Protein AF-A0A914MJU0-F1 (afdb_monomer_lite)

InterPro domains:
  IPR001900 Ribonuclease II/R [PF00773] (2-51)
  IPR012340 Nucleic acid-binding, OB-fold [G3DSA:2.40.50.140] (100-175)
  IPR012340 Nucleic acid-binding, OB-fold [SSF50249] (1-95)
  IPR022966 Ribonuclease II/R, conserved site [PS01175] (20-44)
  IPR041093 DIS3-like exonuclease 2-like, C-terminal [PF17877] (98-173)
  IPR050180 RNR Ribonuclease [PTHR23355] (1-194)

pLDDT: mean 70.64, std 21.25, range [26.61, 98.12]

Radius of gyration: 26.51 Å; chains: 1; bounding box: 65×36×76 Å

Sequence (278 aa):
MNFAQYFCTGAVDGPADFSHYGLGVDFYTHFTSPIRRYPDIIVHRLLAASLNYTADPGYSVKQLNGIAMRANSTKACAKMCSETSADIFFGSFIREYGGMEVVGVVMALFDECFDLLLIKYGIVKRIYLKKQKFLNRIYHGKLTKNGPVTLVLWFNEEAKNYFSGKDETMANNKIRREECLPNLDKKIDNLLREDDEEDQESDGNGVVVVEGIGESEEDEERGKNGGGGKRIKEDVYEEVPSWVKDLQPEERQTINCMCVVRVKLVNVKDTLRYEVCF

Structure (mmCIF, N/CA/C/O backbone):
data_AF-A0A914MJU0-F1
#
_entry.id   AF-A0A914MJU0-F1
#
loop_
_atom_site.group_PDB
_atom_site.id
_atom_site.type_symbol
_atom_site.label_atom_id
_atom_site.label_alt_id
_atom_site.label_comp_id
_atom_site.label_asym_id
_atom_site.label_entity_id
_atom_site.label_seq_id
_atom_site.pdbx_PDB_ins_code
_atom_site.Cartn_x
_atom_site.Cartn_y
_atom_site.Cartn_z
_atom_site.occupancy
_atom_site.B_iso_or_equiv
_atom_site.auth_seq_id
_atom_site.auth_comp_id
_atom_site.auth_asym_id
_atom_site.auth_atom_id
_atom_site.pdbx_PDB_model_num
ATOM 1 N N . MET A 1 1 ? 9.815 -5.674 5.489 1.00 73.50 1 MET A N 1
ATOM 2 C CA . MET A 1 1 ? 10.295 -5.755 4.087 1.00 73.50 1 MET A CA 1
ATOM 3 C C . MET A 1 1 ? 10.499 -4.351 3.542 1.00 73.50 1 MET A C 1
ATOM 5 O O . MET A 1 1 ? 9.629 -3.514 3.749 1.00 73.50 1 MET A O 1
ATOM 9 N N . ASN A 1 2 ? 11.605 -4.101 2.839 1.00 85.25 2 ASN A N 1
ATOM 10 C CA . ASN A 1 2 ? 11.842 -2.820 2.166 1.00 85.25 2 ASN A CA 1
ATOM 11 C C . ASN A 1 2 ? 11.052 -2.729 0.852 1.00 85.25 2 ASN A C 1
ATOM 13 O O . ASN A 1 2 ? 10.762 -3.744 0.215 1.00 85.25 2 ASN A O 1
ATOM 17 N N . PHE A 1 3 ? 10.701 -1.511 0.432 1.00 88.38 3 PHE A N 1
ATOM 18 C CA . PHE A 1 3 ? 10.035 -1.302 -0.853 1.00 88.38 3 PHE A CA 1
ATOM 19 C C . PHE A 1 3 ? 10.986 -1.581 -2.018 1.00 88.38 3 PHE A C 1
ATOM 21 O O . PHE A 1 3 ? 12.104 -1.081 -2.038 1.00 88.38 3 PHE A O 1
ATOM 28 N N . ALA A 1 4 ? 10.507 -2.302 -3.034 1.00 93.12 4 ALA A N 1
ATOM 29 C CA . ALA A 1 4 ? 11.242 -2.474 -4.284 1.00 93.12 4 ALA A CA 1
ATOM 30 C C . ALA A 1 4 ? 11.395 -1.133 -5.025 1.00 93.12 4 ALA A C 1
ATOM 32 O O . ALA A 1 4 ? 10.397 -0.431 -5.266 1.00 93.12 4 ALA A O 1
ATOM 33 N N . GLN A 1 5 ? 12.625 -0.820 -5.428 1.00 94.56 5 GLN A N 1
ATOM 34 C CA . GLN A 1 5 ? 13.016 0.440 -6.059 1.00 94.56 5 GLN A CA 1
ATOM 35 C C . GLN A 1 5 ? 13.557 0.208 -7.473 1.00 94.56 5 GLN A C 1
ATOM 37 O O . GLN A 1 5 ? 14.239 -0.774 -7.742 1.00 94.56 5 GLN A O 1
ATOM 42 N N . TYR A 1 6 ? 13.258 1.132 -8.382 1.00 96.50 6 TYR A N 1
ATOM 43 C CA . TYR A 1 6 ? 13.981 1.267 -9.641 1.00 96.50 6 TYR A CA 1
ATOM 44 C C . TYR A 1 6 ? 15.338 1.911 -9.379 1.00 96.50 6 TYR A C 1
ATOM 46 O O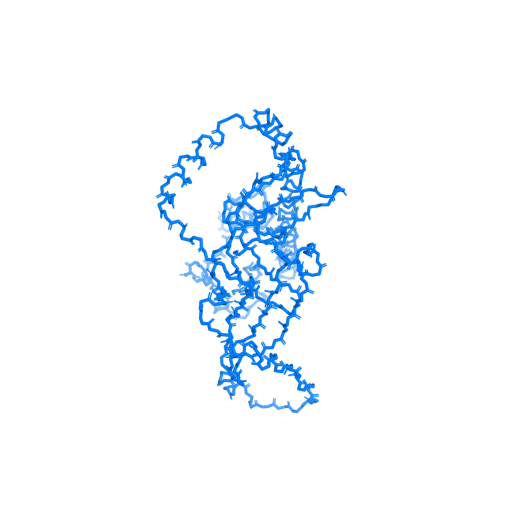 . TYR A 1 6 ? 15.425 2.868 -8.607 1.00 96.50 6 TYR A O 1
ATOM 54 N N . PHE A 1 7 ? 16.363 1.460 -10.084 1.00 95.50 7 PHE A N 1
ATOM 55 C CA . PHE A 1 7 ? 17.691 2.057 -10.054 1.00 95.50 7 PHE A CA 1
ATOM 56 C C . PHE A 1 7 ? 18.356 1.918 -11.427 1.00 95.50 7 PHE A C 1
ATOM 58 O O . PHE A 1 7 ? 17.912 1.144 -12.277 1.00 95.50 7 PHE A O 1
ATOM 65 N N . CYS A 1 8 ? 19.402 2.706 -11.665 1.00 94.88 8 CYS A N 1
ATOM 66 C CA . CYS A 1 8 ? 20.276 2.528 -12.820 1.00 94.88 8 CYS A CA 1
ATOM 67 C C . CYS A 1 8 ? 21.434 1.612 -12.416 1.00 94.88 8 CYS A C 1
ATOM 69 O O . CYS A 1 8 ? 22.062 1.854 -11.390 1.00 94.88 8 CYS A O 1
ATOM 71 N N . THR A 1 9 ? 21.748 0.599 -13.224 1.00 93.00 9 THR A N 1
ATOM 72 C CA . THR A 1 9 ? 22.826 -0.363 -12.932 1.00 93.00 9 THR A CA 1
ATOM 73 C C . THR A 1 9 ? 24.192 0.302 -12.765 1.00 93.00 9 THR A C 1
ATOM 75 O O . THR A 1 9 ? 24.983 -0.141 -11.948 1.00 93.00 9 THR A O 1
ATOM 78 N N . GLY A 1 10 ? 24.460 1.401 -13.480 1.00 90.88 10 GLY A N 1
ATOM 79 C CA . GLY A 1 10 ? 25.694 2.182 -13.331 1.00 90.88 10 GLY A CA 1
ATOM 80 C C . GLY A 1 10 ? 25.739 3.099 -12.102 1.00 90.88 10 GLY A C 1
ATOM 81 O O . GLY A 1 10 ? 26.711 3.830 -11.943 1.00 90.88 10 GLY A O 1
ATOM 82 N N . ALA A 1 11 ? 24.687 3.122 -11.279 1.00 89.44 11 ALA A N 1
ATOM 83 C CA . ALA A 1 11 ? 24.577 3.957 -10.079 1.00 89.44 11 ALA A CA 1
ATOM 84 C C . ALA A 1 11 ? 24.545 3.145 -8.768 1.00 89.44 11 ALA A C 1
ATOM 86 O O . ALA A 1 11 ? 24.350 3.739 -7.711 1.00 89.44 11 ALA A O 1
ATOM 87 N N . VAL A 1 12 ? 24.688 1.817 -8.839 1.00 89.12 12 VAL A N 1
ATOM 88 C CA . VAL A 1 12 ? 24.621 0.891 -7.698 1.00 89.12 12 VAL A CA 1
ATOM 89 C C . VAL A 1 12 ? 25.850 -0.020 -7.709 1.00 89.12 12 VAL A C 1
ATOM 91 O O . VAL A 1 12 ? 26.371 -0.347 -8.779 1.00 89.12 12 VAL A O 1
ATOM 94 N N . ASP A 1 13 ? 26.307 -0.418 -6.523 1.00 80.25 13 ASP A N 1
ATOM 95 C CA . ASP A 1 13 ? 27.566 -1.130 -6.308 1.00 80.25 13 ASP A CA 1
ATOM 96 C C . ASP A 1 13 ? 27.447 -2.632 -6.626 1.00 80.25 13 ASP A C 1
ATOM 98 O O . ASP A 1 13 ? 27.432 -3.512 -5.772 1.00 80.25 13 ASP A O 1
ATOM 102 N N . GLY A 1 14 ? 27.427 -2.936 -7.923 1.00 80.38 14 GLY A N 1
ATOM 103 C CA . GLY A 1 14 ? 27.625 -4.286 -8.446 1.00 80.38 14 GLY A CA 1
ATOM 104 C C . GLY A 1 14 ? 26.418 -5.236 -8.341 1.00 80.38 14 GLY A C 1
ATOM 105 O O . GLY A 1 14 ? 25.345 -4.867 -7.874 1.00 80.38 14 GLY A O 1
ATOM 106 N N . PRO A 1 15 ? 26.569 -6.488 -8.822 1.00 80.12 15 PRO A N 1
ATOM 107 C CA . PRO A 1 15 ? 25.440 -7.399 -9.045 1.00 80.12 15 PRO A CA 1
ATOM 108 C C . PRO A 1 15 ? 24.732 -7.898 -7.778 1.00 80.12 15 PRO A C 1
ATOM 110 O O . PRO A 1 15 ? 23.587 -8.331 -7.864 1.00 80.12 15 PRO A O 1
ATOM 113 N N . ALA A 1 16 ? 25.393 -7.853 -6.616 1.00 81.44 16 ALA A N 1
ATOM 114 C CA . ALA A 1 16 ? 24.815 -8.328 -5.355 1.00 81.44 16 ALA A CA 1
ATOM 115 C C . ALA A 1 16 ? 23.549 -7.540 -4.968 1.00 81.44 16 ALA A C 1
ATOM 117 O O . ALA A 1 16 ? 22.574 -8.117 -4.480 1.00 81.44 16 ALA A O 1
ATOM 118 N N . ASP A 1 17 ? 23.530 -6.246 -5.287 1.00 86.62 17 ASP A N 1
ATOM 119 C CA . ASP A 1 17 ? 22.429 -5.336 -4.974 1.00 86.62 17 ASP A CA 1
ATOM 120 C C . ASP A 1 17 ? 21.293 -5.376 -6.010 1.00 86.62 17 ASP A C 1
ATOM 122 O O . ASP A 1 17 ? 20.295 -4.668 -5.869 1.00 86.62 17 ASP A O 1
ATOM 126 N N . PHE A 1 18 ? 21.419 -6.178 -7.076 1.00 92.50 18 PHE A N 1
ATOM 127 C CA . PHE A 1 18 ? 20.413 -6.225 -8.148 1.00 92.50 18 PHE A CA 1
ATOM 128 C C . PHE A 1 18 ? 19.317 -7.260 -7.880 1.00 92.50 18 PHE A C 1
ATOM 130 O O . PHE A 1 18 ? 18.268 -7.240 -8.536 1.00 92.50 18 PHE A O 1
ATOM 137 N N . SER A 1 19 ? 19.546 -8.131 -6.896 1.00 91.75 19 SER A N 1
ATOM 138 C CA . SER A 1 19 ? 18.651 -9.227 -6.560 1.00 91.75 19 SER A CA 1
ATOM 139 C C . SER A 1 19 ? 17.281 -8.735 -6.080 1.00 91.75 19 SER A C 1
ATOM 141 O O . SER A 1 19 ? 17.138 -7.821 -5.264 1.00 91.75 19 SER A O 1
ATOM 143 N N . HIS A 1 20 ? 16.226 -9.373 -6.581 1.00 93.81 20 HIS A N 1
ATOM 144 C CA . HIS A 1 20 ? 14.856 -9.099 -6.174 1.00 93.81 20 HIS A CA 1
ATOM 145 C C . HIS A 1 20 ? 14.400 -10.138 -5.146 1.00 93.81 20 HIS A C 1
ATOM 147 O O . HIS A 1 20 ? 13.808 -11.160 -5.500 1.00 93.81 20 HIS A O 1
ATOM 153 N N . TYR A 1 21 ? 14.609 -9.840 -3.860 1.00 92.94 21 TYR A N 1
ATOM 154 C CA . TYR A 1 21 ? 14.297 -10.741 -2.738 1.00 92.94 21 TYR A CA 1
ATOM 155 C C . TYR A 1 21 ? 12.903 -11.385 -2.826 1.00 92.94 21 TYR A C 1
ATOM 157 O O . TYR A 1 21 ? 12.774 -12.601 -2.763 1.00 92.94 21 TYR A O 1
ATOM 165 N N . GLY A 1 22 ? 11.854 -10.590 -3.065 1.00 91.25 22 GLY A N 1
ATOM 166 C CA . GLY A 1 22 ? 10.476 -11.100 -3.117 1.00 91.25 22 GLY A CA 1
ATOM 167 C C . GLY A 1 22 ? 10.144 -11.984 -4.329 1.00 91.25 22 GLY A C 1
ATOM 168 O O . GLY A 1 22 ? 9.062 -12.555 -4.366 1.00 91.25 22 GLY A O 1
ATOM 169 N N . LEU A 1 23 ? 11.033 -12.067 -5.324 1.00 93.81 23 LEU A N 1
ATOM 170 C CA . LEU A 1 23 ? 10.866 -12.910 -6.517 1.00 93.81 23 LEU A CA 1
ATOM 171 C C . LEU A 1 23 ? 11.920 -14.023 -6.597 1.00 93.81 23 LEU A C 1
ATOM 173 O O . LEU A 1 23 ? 11.771 -14.917 -7.421 1.00 93.81 23 LEU A O 1
ATOM 177 N N . GLY A 1 24 ? 12.972 -13.975 -5.772 1.00 94.12 24 GLY A N 1
ATOM 178 C CA . GLY A 1 24 ? 14.057 -14.956 -5.800 1.00 94.12 24 GLY A CA 1
ATOM 179 C C . GLY A 1 24 ? 14.861 -14.955 -7.104 1.00 94.12 24 GLY A C 1
ATOM 180 O O . GLY A 1 24 ? 15.267 -16.018 -7.557 1.00 94.12 24 GLY A O 1
ATOM 181 N N . VAL A 1 25 ? 15.054 -13.788 -7.732 1.00 94.56 25 VAL A N 1
ATOM 182 C CA . VAL A 1 25 ? 15.798 -13.650 -9.000 1.00 94.56 25 VAL A CA 1
ATOM 183 C C . VAL A 1 25 ? 16.914 -12.617 -8.891 1.00 94.56 25 VAL A C 1
ATOM 185 O O . VAL A 1 25 ? 16.754 -11.608 -8.205 1.00 94.56 25 VAL A O 1
ATOM 188 N N . ASP A 1 26 ? 18.013 -12.836 -9.614 1.00 93.38 26 ASP A N 1
ATOM 189 C CA . ASP A 1 26 ? 19.199 -11.964 -9.579 1.00 93.38 26 ASP A CA 1
ATOM 190 C C . ASP A 1 26 ? 19.007 -10.644 -10.335 1.00 93.38 26 ASP A C 1
ATOM 192 O O . ASP A 1 26 ? 19.571 -9.621 -9.961 1.00 93.38 26 ASP A O 1
ATOM 196 N N . PHE A 1 27 ? 18.195 -10.652 -11.396 1.00 93.94 27 PHE A N 1
ATOM 197 C CA . PHE A 1 27 ? 17.916 -9.473 -12.211 1.00 93.94 27 PHE A CA 1
ATOM 198 C C . PHE A 1 27 ? 16.427 -9.371 -12.503 1.00 93.94 27 PHE A C 1
ATOM 200 O O . PHE A 1 27 ? 15.776 -10.349 -12.876 1.00 93.94 27 PHE A O 1
ATOM 207 N N . TYR A 1 28 ? 15.888 -8.161 -12.387 1.00 96.12 28 TYR A N 1
ATOM 208 C CA . TYR A 1 28 ? 14.490 -7.900 -12.689 1.00 96.12 28 TYR A CA 1
ATOM 209 C C . TYR A 1 28 ? 14.292 -6.490 -13.240 1.00 96.12 28 TYR A C 1
ATOM 211 O O . TYR A 1 28 ? 14.943 -5.535 -12.822 1.00 96.12 28 TYR A O 1
ATOM 219 N N . THR A 1 29 ? 13.352 -6.349 -14.172 1.00 96.94 29 THR A N 1
ATOM 220 C CA . THR A 1 29 ? 12.902 -5.045 -14.658 1.00 96.94 29 THR A CA 1
ATOM 221 C C . THR A 1 29 ? 11.436 -5.097 -15.071 1.00 96.94 29 THR A C 1
ATOM 223 O O . THR A 1 29 ? 10.888 -6.156 -15.376 1.00 96.94 29 THR A O 1
ATOM 226 N N . HIS A 1 30 ? 10.782 -3.939 -15.097 1.00 97.94 30 HIS A N 1
ATOM 227 C CA . HIS A 1 30 ? 9.423 -3.816 -15.608 1.00 97.94 30 HIS A CA 1
ATOM 228 C C . HIS A 1 30 ? 9.424 -3.487 -17.102 1.00 97.94 30 HIS A C 1
ATOM 230 O O . HIS A 1 30 ? 10.076 -2.545 -17.539 1.00 97.94 30 HIS A O 1
ATOM 236 N N . PHE A 1 31 ? 8.648 -4.250 -17.873 1.00 97.88 31 PHE A N 1
ATOM 237 C CA . PHE A 1 31 ? 8.556 -4.110 -19.331 1.00 97.88 31 PHE A CA 1
ATOM 238 C C . PHE A 1 31 ? 7.116 -4.169 -19.872 1.00 97.88 31 PHE A C 1
ATOM 240 O O . PHE A 1 31 ? 6.790 -3.566 -20.891 1.00 97.88 31 PHE A O 1
ATOM 247 N N . THR A 1 32 ? 6.227 -4.899 -19.204 1.00 97.94 32 THR A N 1
ATOM 248 C CA . THR A 1 32 ? 4.935 -5.339 -19.756 1.00 97.94 32 THR A CA 1
ATOM 249 C C . THR A 1 32 ? 3.831 -4.279 -19.772 1.00 97.94 32 THR A C 1
ATOM 251 O O . THR A 1 32 ? 2.703 -4.578 -20.156 1.00 97.94 32 THR A O 1
ATOM 254 N N . SER A 1 33 ? 4.068 -3.055 -19.300 1.00 97.75 33 SER A N 1
ATOM 255 C CA . SER A 1 33 ? 3.009 -2.049 -19.128 1.00 97.75 33 SER A CA 1
ATOM 256 C C . SER A 1 33 ? 3.453 -0.609 -19.452 1.00 97.75 33 SER A C 1
ATOM 258 O O . SER A 1 33 ? 3.228 0.287 -18.632 1.00 97.75 33 SER A O 1
ATOM 260 N N . PRO A 1 34 ? 4.009 -0.338 -20.653 1.00 97.50 34 PRO A N 1
ATOM 261 C CA . PRO A 1 34 ? 4.494 0.993 -21.044 1.00 97.50 34 PRO A CA 1
ATOM 262 C C . PRO A 1 34 ? 3.415 2.079 -21.048 1.00 97.50 34 PRO A C 1
ATOM 264 O O . PRO A 1 34 ? 3.722 3.240 -20.809 1.00 97.50 34 PRO A O 1
ATOM 267 N N . ILE A 1 35 ? 2.142 1.716 -21.235 1.00 98.12 35 ILE A N 1
ATOM 268 C CA . ILE A 1 35 ? 1.024 2.675 -21.219 1.00 98.12 35 ILE A CA 1
ATOM 269 C C . ILE A 1 35 ? 0.839 3.316 -19.832 1.00 98.12 35 ILE A C 1
ATOM 271 O O . ILE A 1 35 ? 0.459 4.477 -19.729 1.00 98.12 35 ILE A O 1
ATOM 275 N N . ARG A 1 36 ? 1.113 2.572 -18.752 1.00 96.94 36 ARG A N 1
ATOM 276 C CA . ARG A 1 36 ? 0.810 2.988 -17.367 1.00 96.94 36 ARG A CA 1
ATOM 277 C C . ARG A 1 36 ? 2.040 3.121 -16.467 1.00 96.94 36 ARG A C 1
ATOM 279 O O . ARG A 1 36 ? 1.902 3.463 -15.295 1.00 96.94 36 ARG A O 1
ATOM 286 N N . ARG A 1 37 ? 3.240 2.830 -16.976 1.00 96.94 37 ARG A N 1
ATOM 287 C CA . ARG A 1 37 ? 4.501 2.926 -16.230 1.00 96.94 37 ARG A CA 1
ATOM 288 C C . ARG A 1 37 ? 5.602 3.495 -17.119 1.00 96.94 37 ARG A C 1
ATOM 290 O O . ARG A 1 37 ? 6.009 2.884 -18.099 1.00 96.94 37 ARG A O 1
ATOM 297 N N . TYR A 1 38 ? 6.123 4.654 -16.729 1.00 97.50 38 TYR A N 1
ATOM 298 C CA . TYR A 1 38 ? 7.210 5.311 -17.455 1.00 97.50 38 TYR A CA 1
ATOM 299 C C . TYR A 1 38 ? 8.526 4.502 -17.491 1.00 97.50 38 TYR A C 1
ATOM 301 O O . TYR A 1 38 ? 9.173 4.509 -18.537 1.00 97.50 38 TYR A O 1
ATOM 309 N N . PRO A 1 39 ? 8.934 3.768 -16.430 1.00 97.50 39 PRO A N 1
ATOM 310 C CA . PRO A 1 39 ? 10.116 2.902 -16.495 1.00 97.50 39 PRO A CA 1
ATOM 311 C C . PRO A 1 39 ? 10.056 1.874 -17.626 1.00 97.50 39 PRO A C 1
ATOM 313 O O . PRO A 1 39 ? 11.047 1.699 -18.327 1.00 97.50 39 PRO A O 1
ATOM 316 N N . ASP A 1 40 ? 8.890 1.275 -17.872 1.00 98.12 40 ASP A N 1
ATOM 317 C CA . ASP A 1 40 ? 8.698 0.343 -18.981 1.00 98.12 40 ASP A CA 1
ATOM 318 C C . ASP A 1 40 ? 9.001 1.032 -20.326 1.00 98.12 40 ASP A C 1
ATOM 320 O O . ASP A 1 40 ? 9.694 0.452 -21.150 1.00 98.12 40 ASP A O 1
ATOM 324 N N . ILE A 1 41 ? 8.602 2.295 -20.541 1.00 97.56 41 ILE A N 1
ATOM 325 C CA . ILE A 1 41 ? 8.940 3.045 -21.771 1.00 97.56 41 ILE A CA 1
ATOM 326 C C . ILE A 1 41 ? 10.460 3.154 -21.962 1.00 97.56 41 ILE A C 1
ATOM 328 O O . ILE A 1 41 ? 10.955 3.006 -23.080 1.00 97.56 41 ILE A O 1
ATOM 332 N N . ILE A 1 42 ? 11.210 3.409 -20.886 1.00 97.19 42 ILE A N 1
ATOM 333 C CA . ILE A 1 42 ? 12.676 3.477 -20.947 1.00 97.19 42 ILE A CA 1
ATOM 334 C C . ILE A 1 42 ? 13.255 2.115 -21.323 1.00 97.19 42 ILE A C 1
ATOM 336 O O . ILE A 1 42 ? 14.084 2.041 -22.226 1.00 97.19 42 ILE A O 1
ATOM 340 N N . VAL A 1 43 ? 12.776 1.039 -20.698 1.00 97.38 43 VAL A N 1
ATOM 341 C CA . VAL A 1 43 ? 13.212 -0.328 -21.016 1.00 97.38 43 VAL A CA 1
ATOM 342 C C . VAL A 1 43 ? 12.874 -0.695 -22.462 1.00 97.38 43 VAL A C 1
ATOM 344 O O . VAL A 1 43 ? 13.722 -1.253 -23.148 1.00 97.38 43 VAL A O 1
ATOM 347 N N . HIS A 1 44 ? 11.692 -0.326 -22.966 1.00 98.00 44 HIS A N 1
ATOM 348 C CA . HIS A 1 44 ? 11.306 -0.519 -24.371 1.00 98.00 44 HIS A CA 1
ATOM 349 C C . HIS A 1 44 ? 12.277 0.180 -25.332 1.00 98.00 44 HIS A C 1
ATOM 351 O O . HIS A 1 44 ? 12.700 -0.428 -26.313 1.00 98.00 44 HIS A O 1
ATOM 357 N N . ARG A 1 45 ? 12.685 1.424 -25.040 1.00 97.12 45 ARG A N 1
ATOM 358 C CA . ARG A 1 45 ? 13.677 2.161 -25.852 1.00 97.12 45 ARG A CA 1
ATOM 359 C C . ARG A 1 45 ? 15.058 1.509 -25.810 1.00 97.12 45 ARG A C 1
ATOM 361 O O . ARG A 1 45 ? 15.700 1.386 -26.847 1.00 97.12 45 ARG A O 1
ATOM 368 N N . LEU A 1 46 ? 15.501 1.083 -24.627 1.00 96.38 46 LEU A N 1
ATOM 369 C CA . LEU A 1 46 ? 16.791 0.410 -24.451 1.00 96.38 46 LEU A CA 1
ATOM 370 C C . LEU A 1 46 ? 16.817 -0.955 -25.151 1.00 96.38 46 LEU A C 1
ATOM 372 O O . LEU A 1 46 ? 17.808 -1.282 -25.795 1.00 96.38 46 LEU A O 1
ATOM 376 N N . LEU A 1 47 ? 15.723 -1.718 -25.084 1.00 97.25 47 LEU A N 1
ATOM 377 C CA . LEU A 1 47 ? 15.587 -3.000 -25.775 1.00 97.25 47 LEU A CA 1
ATOM 378 C C . LEU A 1 47 ? 15.537 -2.825 -27.300 1.00 97.25 47 LEU A C 1
ATOM 380 O O . LEU A 1 47 ? 16.156 -3.588 -28.032 1.00 97.25 47 LEU A O 1
ATOM 384 N N . ALA A 1 48 ? 14.828 -1.808 -27.798 1.00 97.88 48 ALA A N 1
ATOM 385 C CA . ALA A 1 48 ? 14.812 -1.506 -29.228 1.00 97.88 48 ALA A CA 1
ATOM 386 C C . ALA A 1 48 ? 16.216 -1.153 -29.750 1.00 97.88 48 ALA A C 1
ATOM 388 O O . ALA A 1 48 ? 16.602 -1.616 -30.823 1.00 97.88 48 ALA A O 1
ATOM 389 N N . ALA A 1 49 ? 16.995 -0.393 -28.974 1.00 97.06 49 ALA A N 1
ATOM 390 C CA . ALA A 1 49 ? 18.385 -0.095 -29.299 1.00 97.06 49 ALA A CA 1
ATOM 391 C C . ALA A 1 49 ? 19.289 -1.337 -29.220 1.00 97.06 49 ALA A C 1
ATOM 393 O O . ALA A 1 49 ? 20.098 -1.548 -30.118 1.00 97.06 49 ALA A O 1
ATOM 394 N N . SER A 1 50 ? 19.127 -2.200 -28.208 1.00 96.62 50 SER A N 1
ATOM 395 C CA . SER A 1 50 ? 19.941 -3.421 -28.075 1.00 96.62 50 SER A CA 1
ATOM 396 C C . SER A 1 50 ? 19.668 -4.458 -29.168 1.00 96.62 50 SER A C 1
ATOM 398 O O . SER A 1 50 ? 20.541 -5.263 -29.484 1.00 96.62 50 SER A O 1
ATOM 400 N N . LEU A 1 51 ? 18.472 -4.428 -29.759 1.00 97.62 51 LEU A N 1
ATOM 401 C CA . LEU A 1 51 ? 18.087 -5.235 -30.919 1.00 97.62 51 LEU A CA 1
ATOM 402 C C . LEU A 1 51 ? 18.370 -4.540 -32.263 1.00 97.62 51 LEU A C 1
ATOM 404 O O . LEU A 1 51 ? 18.004 -5.072 -33.309 1.00 97.62 51 LEU A O 1
ATOM 408 N N . ASN A 1 52 ? 19.020 -3.370 -32.257 1.00 96.31 52 ASN A N 1
ATOM 409 C CA . ASN A 1 52 ? 19.340 -2.560 -33.439 1.00 96.31 52 ASN A CA 1
ATOM 410 C C . ASN A 1 52 ? 18.117 -2.101 -34.261 1.00 96.31 52 ASN A C 1
ATOM 412 O O . ASN A 1 52 ? 18.244 -1.804 -35.449 1.00 96.31 52 ASN A O 1
ATOM 416 N N . TYR A 1 53 ? 16.930 -2.011 -33.653 1.00 97.19 53 TYR A N 1
ATOM 417 C CA . TYR A 1 53 ? 15.751 -1.419 -34.300 1.00 97.19 53 TYR A CA 1
ATOM 418 C C . TYR A 1 53 ? 15.793 0.111 -34.310 1.00 97.19 53 TYR A C 1
ATOM 420 O O . TYR A 1 53 ? 15.210 0.744 -35.189 1.00 97.19 53 TYR A O 1
ATOM 428 N N . THR A 1 54 ? 16.484 0.712 -33.343 1.00 95.81 54 THR A N 1
ATOM 429 C CA . THR A 1 54 ? 16.698 2.160 -33.245 1.00 95.81 54 THR A CA 1
ATOM 430 C C . THR A 1 54 ? 18.137 2.455 -32.835 1.00 95.81 54 THR A C 1
ATOM 432 O O . THR A 1 54 ? 18.816 1.591 -32.290 1.00 95.81 54 THR A O 1
ATOM 435 N N . ALA A 1 55 ? 18.604 3.687 -33.053 1.00 95.25 55 ALA A N 1
ATOM 436 C CA . ALA A 1 55 ? 19.877 4.136 -32.492 1.00 95.25 55 ALA A CA 1
ATOM 437 C C . ALA A 1 55 ? 19.838 4.154 -30.951 1.00 95.25 55 ALA A C 1
ATOM 439 O O . ALA A 1 55 ? 18.759 4.242 -30.354 1.00 95.25 55 ALA A O 1
ATOM 440 N N . ASP A 1 56 ? 21.016 4.102 -30.321 1.00 93.50 56 ASP A N 1
ATOM 441 C CA . ASP A 1 56 ? 21.152 4.276 -28.874 1.00 93.50 56 ASP A CA 1
ATOM 442 C C . ASP A 1 56 ? 20.556 5.635 -28.455 1.00 93.50 56 ASP A C 1
ATOM 444 O O . ASP A 1 56 ? 20.964 6.671 -28.992 1.00 93.50 56 ASP A O 1
ATOM 448 N N . PRO A 1 57 ? 19.592 5.667 -27.513 1.00 91.50 57 PRO A N 1
ATOM 449 C CA . PRO A 1 57 ? 19.023 6.916 -27.018 1.00 91.50 57 PRO A CA 1
ATOM 450 C C . PRO A 1 57 ? 20.034 7.830 -26.301 1.00 91.50 57 PRO A C 1
ATOM 452 O O . PRO A 1 57 ? 19.695 8.984 -26.032 1.00 91.50 57 PRO A O 1
ATOM 455 N N . GLY A 1 58 ? 21.242 7.353 -25.972 1.00 92.31 58 GLY A N 1
ATOM 456 C CA . GLY A 1 58 ? 22.333 8.193 -25.466 1.00 92.31 58 GLY A CA 1
ATOM 457 C C . GLY A 1 58 ? 22.103 8.715 -24.045 1.00 92.31 58 GLY A C 1
ATOM 458 O O . GLY A 1 58 ? 22.520 9.824 -23.703 1.00 92.31 58 GLY A O 1
ATOM 459 N N . TYR A 1 59 ? 21.403 7.946 -23.207 1.00 94.12 59 TYR A N 1
ATOM 460 C CA . TYR A 1 59 ? 21.153 8.337 -21.823 1.00 94.12 59 TYR A CA 1
ATOM 461 C C . TYR A 1 59 ? 22.418 8.226 -20.966 1.00 94.12 59 TYR A C 1
ATOM 463 O O . TYR A 1 59 ? 23.024 7.164 -20.855 1.00 94.12 59 TYR A O 1
ATOM 471 N N . SER A 1 60 ? 22.768 9.302 -20.262 1.00 95.44 60 SER A N 1
ATOM 472 C CA . SER A 1 60 ? 23.798 9.247 -19.219 1.00 95.44 60 SER A CA 1
ATOM 473 C C . SER A 1 60 ? 23.295 8.537 -17.955 1.00 95.44 60 SER A C 1
ATOM 475 O O . SER A 1 60 ? 22.104 8.581 -17.627 1.00 95.44 60 SER A O 1
ATOM 477 N N . VAL A 1 61 ? 24.220 7.970 -17.171 1.00 94.75 61 VAL A N 1
ATOM 478 C CA . VAL A 1 61 ? 23.922 7.344 -15.864 1.00 94.75 61 VAL A CA 1
ATOM 479 C C . VAL A 1 61 ? 23.162 8.308 -14.947 1.00 94.75 61 VAL A C 1
ATOM 481 O O . VAL A 1 61 ? 22.164 7.938 -14.331 1.00 94.75 61 VAL A O 1
ATOM 484 N N . LYS A 1 62 ? 23.569 9.584 -14.919 1.00 95.44 62 LYS A N 1
ATOM 485 C CA . LYS A 1 62 ? 22.907 10.627 -14.123 1.00 95.44 62 LYS A CA 1
ATOM 486 C C . LYS A 1 62 ? 21.450 10.846 -14.548 1.00 95.44 62 LYS A C 1
ATOM 488 O O . LYS A 1 62 ? 20.586 11.016 -13.689 1.00 95.44 62 LYS A O 1
ATOM 493 N N . GLN A 1 63 ? 21.165 10.831 -15.852 1.00 95.56 63 GLN A N 1
ATOM 494 C CA . GLN A 1 63 ? 19.799 10.973 -16.366 1.00 95.56 63 GLN A CA 1
ATOM 495 C C . GLN A 1 63 ? 18.935 9.759 -16.014 1.00 95.56 63 GLN A C 1
ATOM 497 O O . GLN A 1 63 ? 17.827 9.942 -15.511 1.00 95.56 63 GLN A O 1
ATOM 502 N N . LEU A 1 64 ? 19.438 8.538 -16.225 1.00 95.88 64 LEU A N 1
ATOM 503 C CA . LEU A 1 64 ? 18.704 7.312 -15.888 1.00 95.88 64 LEU A CA 1
ATOM 504 C C . LEU A 1 64 ? 18.428 7.212 -14.390 1.00 95.88 64 LEU A C 1
ATOM 506 O O . LEU A 1 64 ? 17.307 6.890 -14.001 1.00 95.88 64 LEU A O 1
ATOM 510 N N . ASN A 1 65 ? 19.406 7.560 -13.551 1.00 95.62 65 ASN A N 1
ATOM 511 C CA . ASN A 1 65 ? 19.212 7.584 -12.107 1.00 95.62 65 ASN A CA 1
ATOM 512 C C . ASN A 1 65 ? 18.150 8.619 -11.696 1.00 95.62 65 ASN A C 1
ATOM 514 O O . ASN A 1 65 ? 17.244 8.311 -10.926 1.00 95.62 65 ASN A O 1
ATOM 518 N N . GLY A 1 66 ? 18.178 9.821 -12.283 1.00 96.88 66 GLY A N 1
ATOM 519 C CA . GLY A 1 66 ? 17.147 10.836 -12.044 1.00 96.88 66 GLY A CA 1
ATOM 520 C C . GLY A 1 66 ? 15.738 10.383 -12.456 1.00 96.88 66 GLY A C 1
ATOM 521 O O . GLY A 1 66 ? 14.764 10.665 -11.753 1.00 96.88 66 GLY A O 1
ATOM 522 N N . ILE A 1 67 ? 15.618 9.642 -13.563 1.00 96.50 67 ILE A N 1
ATOM 523 C CA . ILE A 1 67 ? 14.347 9.041 -13.996 1.00 96.50 67 ILE A CA 1
ATOM 524 C C . ILE A 1 67 ? 13.896 7.959 -13.009 1.00 96.50 67 ILE A C 1
ATOM 526 O O . ILE A 1 67 ? 12.729 7.955 -12.616 1.00 96.50 67 ILE A O 1
ATOM 530 N N . ALA A 1 68 ? 14.803 7.077 -12.584 1.00 96.75 68 ALA A N 1
ATOM 531 C CA . ALA A 1 68 ? 14.512 6.010 -11.630 1.00 96.75 68 ALA A CA 1
ATOM 532 C C . ALA A 1 68 ? 14.028 6.570 -10.282 1.00 96.75 68 ALA A C 1
ATOM 534 O O . ALA A 1 68 ? 12.977 6.157 -9.787 1.00 96.75 68 ALA A O 1
ATOM 535 N N . MET A 1 69 ? 14.713 7.585 -9.745 1.00 96.62 69 MET A N 1
ATOM 536 C CA . MET A 1 69 ? 14.303 8.283 -8.522 1.00 96.62 69 MET A CA 1
ATOM 537 C C . MET A 1 69 ? 12.902 8.886 -8.654 1.00 96.62 69 MET A C 1
ATOM 539 O O . MET A 1 69 ? 12.050 8.659 -7.796 1.00 96.62 69 MET A O 1
ATOM 543 N N . ARG A 1 70 ? 12.622 9.599 -9.755 1.00 97.69 70 ARG A N 1
ATOM 544 C CA . ARG A 1 70 ? 11.286 10.163 -9.996 1.00 97.69 70 ARG A CA 1
ATOM 545 C C . ARG A 1 70 ? 10.225 9.069 -10.088 1.00 97.69 70 ARG A C 1
ATOM 547 O O . ARG A 1 70 ? 9.161 9.210 -9.495 1.00 97.69 70 ARG A O 1
ATOM 554 N N . ALA A 1 71 ? 10.515 7.978 -10.794 1.00 97.19 71 ALA A N 1
ATOM 555 C CA . ALA A 1 71 ? 9.598 6.853 -10.916 1.00 97.19 71 ALA A CA 1
ATOM 556 C C . ALA A 1 71 ? 9.303 6.196 -9.560 1.00 97.19 71 ALA A C 1
ATOM 558 O O . ALA A 1 71 ? 8.154 5.832 -9.312 1.00 97.19 71 ALA A O 1
ATOM 559 N N . ASN A 1 72 ? 10.296 6.088 -8.673 1.00 97.19 72 ASN A N 1
ATOM 560 C CA . ASN A 1 72 ? 10.101 5.604 -7.305 1.00 97.19 72 ASN A CA 1
ATOM 561 C C . ASN A 1 72 ? 9.187 6.530 -6.501 1.00 97.19 72 ASN A C 1
ATOM 563 O O . ASN A 1 72 ? 8.215 6.054 -5.914 1.00 97.19 72 ASN A O 1
ATOM 567 N N . SER A 1 73 ? 9.439 7.842 -6.525 1.00 97.06 73 SER A N 1
ATOM 568 C CA . SER A 1 73 ? 8.594 8.818 -5.828 1.00 97.06 73 SER A CA 1
ATOM 569 C C . SER A 1 73 ? 7.159 8.801 -6.355 1.00 97.06 73 SER A C 1
ATOM 571 O O . SER A 1 73 ? 6.215 8.708 -5.575 1.00 97.06 73 SER A O 1
ATOM 573 N N . THR A 1 74 ? 6.967 8.815 -7.678 1.00 96.06 74 THR A N 1
ATOM 574 C CA . THR A 1 74 ? 5.627 8.762 -8.281 1.00 96.06 74 THR A CA 1
ATOM 575 C C . THR A 1 74 ? 4.924 7.435 -7.994 1.00 96.06 74 THR A C 1
ATOM 577 O O . THR A 1 74 ? 3.728 7.445 -7.722 1.00 96.06 74 THR A O 1
ATOM 580 N N . LYS A 1 75 ? 5.642 6.302 -7.989 1.00 96.25 75 LYS A N 1
ATOM 581 C CA . LYS A 1 75 ? 5.101 4.991 -7.586 1.00 96.25 75 LYS A CA 1
ATOM 582 C C . LYS A 1 75 ? 4.609 5.016 -6.138 1.00 96.25 75 LYS A C 1
ATOM 584 O O . LYS A 1 75 ? 3.510 4.534 -5.873 1.00 96.25 75 LYS A O 1
ATOM 589 N N . ALA A 1 76 ? 5.398 5.575 -5.220 1.00 94.75 76 ALA A N 1
ATOM 590 C CA . ALA A 1 76 ? 5.019 5.697 -3.815 1.00 94.75 76 ALA A CA 1
ATOM 591 C C . ALA A 1 76 ? 3.780 6.590 -3.646 1.00 94.75 76 ALA A C 1
ATOM 593 O O . ALA A 1 76 ? 2.809 6.171 -3.019 1.00 94.75 76 ALA A O 1
ATOM 594 N N . CYS A 1 77 ? 3.762 7.766 -4.284 1.00 96.38 77 CYS A N 1
ATOM 595 C CA . CYS A 1 77 ? 2.599 8.655 -4.268 1.00 96.38 77 CYS A CA 1
ATOM 596 C C . CYS A 1 77 ? 1.353 7.993 -4.869 1.00 96.38 77 CYS A C 1
ATOM 598 O O . CYS A 1 77 ? 0.283 8.076 -4.281 1.00 96.38 77 CYS A O 1
ATOM 600 N N . ALA A 1 78 ? 1.479 7.296 -6.002 1.00 96.44 78 ALA A N 1
ATOM 601 C CA . ALA A 1 78 ? 0.357 6.603 -6.633 1.00 96.44 78 ALA A CA 1
ATOM 602 C C . ALA A 1 78 ? -0.233 5.516 -5.722 1.00 96.44 78 ALA A C 1
ATOM 604 O O . ALA A 1 78 ? -1.454 5.400 -5.626 1.00 96.44 78 ALA A O 1
ATOM 605 N N . LYS A 1 79 ? 0.622 4.762 -5.016 1.00 93.69 79 LYS A N 1
ATOM 606 C CA . LYS A 1 79 ? 0.182 3.776 -4.022 1.00 93.69 79 LYS A CA 1
ATOM 607 C C . LYS A 1 79 ? -0.593 4.448 -2.881 1.00 93.69 79 LYS A C 1
ATOM 609 O O . LYS A 1 79 ? -1.725 4.056 -2.622 1.00 93.69 79 LYS A O 1
ATOM 614 N N . MET A 1 80 ? -0.034 5.502 -2.280 1.00 93.00 80 MET A N 1
ATOM 615 C CA . MET A 1 80 ? -0.692 6.248 -1.196 1.00 93.00 80 MET A CA 1
ATOM 616 C C . MET A 1 80 ? -2.026 6.871 -1.629 1.00 93.00 80 MET A C 1
ATOM 618 O O . MET A 1 80 ? -3.000 6.827 -0.879 1.00 93.00 80 MET A O 1
ATOM 622 N N . CYS A 1 81 ? -2.103 7.419 -2.846 1.00 95.62 81 CYS A N 1
ATOM 623 C CA . CYS A 1 81 ? -3.350 7.950 -3.395 1.00 95.62 81 CYS A CA 1
ATOM 624 C C . CYS A 1 81 ? -4.398 6.848 -3.587 1.00 95.62 81 CYS A C 1
ATOM 626 O O . CYS A 1 81 ? -5.568 7.069 -3.290 1.00 95.62 81 CYS A O 1
ATOM 628 N N . SER A 1 82 ? -3.991 5.666 -4.061 1.00 91.50 82 SER A N 1
ATOM 629 C CA . SER A 1 82 ? -4.896 4.525 -4.233 1.00 91.50 82 SER A CA 1
ATOM 630 C C . SER A 1 82 ? -5.460 4.043 -2.895 1.00 91.50 82 SER A C 1
ATOM 632 O O . SER A 1 82 ? -6.660 3.802 -2.796 1.00 91.50 82 SER A O 1
ATOM 634 N N . GLU A 1 83 ? -4.614 3.930 -1.869 1.00 87.94 83 GLU A N 1
ATOM 635 C CA . GLU A 1 83 ? -5.022 3.524 -0.516 1.00 87.94 83 GLU A CA 1
ATOM 636 C C . GLU A 1 83 ? -5.960 4.567 0.112 1.00 87.94 83 GLU A C 1
ATOM 638 O O . GLU A 1 83 ? -7.057 4.234 0.557 1.00 87.94 83 GLU A O 1
ATOM 643 N N . THR A 1 84 ? -5.597 5.851 0.033 1.00 90.81 84 THR A N 1
ATOM 644 C CA . THR A 1 84 ? -6.448 6.957 0.508 1.00 90.81 84 THR A CA 1
ATOM 645 C C . THR A 1 84 ? -7.786 7.014 -0.234 1.00 90.81 84 THR A C 1
ATOM 647 O O . THR A 1 84 ? -8.823 7.301 0.361 1.00 90.81 84 THR A O 1
ATOM 650 N N . SER A 1 85 ? -7.798 6.741 -1.540 1.00 93.25 85 SER A N 1
ATOM 651 C CA . SER A 1 85 ? -9.036 6.721 -2.319 1.00 93.25 85 SER A CA 1
ATOM 652 C C . SER A 1 85 ? -9.971 5.609 -1.845 1.00 93.25 85 SER A C 1
ATOM 654 O O . SER A 1 85 ? -11.152 5.883 -1.629 1.00 93.25 85 SER A O 1
ATOM 656 N N . ALA A 1 86 ? -9.451 4.397 -1.622 1.00 87.81 86 ALA A N 1
ATOM 657 C CA . ALA A 1 86 ? -10.234 3.294 -1.068 1.00 87.81 86 ALA A CA 1
ATOM 658 C C . ALA A 1 86 ? -10.839 3.662 0.297 1.00 87.81 86 ALA A C 1
ATOM 660 O O . ALA A 1 86 ? -12.023 3.423 0.528 1.00 87.81 86 ALA A O 1
ATOM 661 N N . ASP A 1 87 ? -10.066 4.334 1.153 1.00 86.00 87 ASP A N 1
ATOM 662 C CA . ASP A 1 87 ? -10.528 4.816 2.456 1.00 86.00 87 ASP A CA 1
ATOM 663 C C . ASP A 1 87 ? -11.678 5.827 2.363 1.00 86.00 87 ASP A C 1
ATOM 665 O O . ASP A 1 87 ? -12.649 5.738 3.120 1.00 86.00 87 ASP A O 1
ATOM 669 N N . ILE A 1 88 ? -11.597 6.778 1.429 1.00 88.75 88 ILE A N 1
ATOM 670 C CA . ILE A 1 88 ? -12.650 7.780 1.208 1.00 88.75 88 ILE A CA 1
ATOM 671 C C . ILE A 1 88 ? -13.941 7.104 0.737 1.00 88.75 88 ILE A C 1
ATOM 673 O O . ILE A 1 88 ? -15.016 7.380 1.277 1.00 88.75 88 ILE A O 1
ATOM 677 N N . PHE A 1 89 ? -13.846 6.205 -0.246 1.00 88.81 89 PHE A N 1
ATOM 678 C CA . PHE A 1 89 ? -15.016 5.493 -0.760 1.00 88.81 89 PHE A CA 1
ATOM 679 C C . PHE A 1 89 ? -15.620 4.557 0.285 1.00 88.81 89 PHE A C 1
ATOM 681 O O . PHE A 1 89 ? -16.842 4.483 0.384 1.00 88.81 89 PHE A O 1
ATOM 688 N N . PHE A 1 90 ? -14.799 3.920 1.121 1.00 87.00 90 PHE A N 1
ATOM 689 C CA . PHE A 1 90 ? -15.281 3.130 2.251 1.00 87.00 90 PHE A CA 1
ATOM 690 C C . PHE A 1 90 ? -16.037 3.987 3.277 1.00 87.00 90 PHE A C 1
ATOM 692 O O . PHE A 1 90 ? -17.104 3.599 3.751 1.00 87.00 90 PHE A O 1
ATOM 699 N N . GLY A 1 91 ? -15.541 5.193 3.567 1.00 84.06 91 GLY A N 1
ATOM 700 C CA . GLY A 1 91 ? -16.255 6.162 4.400 1.00 84.06 91 GLY A CA 1
ATOM 701 C C . GLY A 1 91 ? -17.607 6.577 3.807 1.00 84.06 91 GLY A C 1
ATOM 702 O O . GLY A 1 91 ? -18.605 6.603 4.529 1.00 84.06 91 GLY A O 1
ATOM 703 N N . SER A 1 92 ? -17.667 6.851 2.496 1.00 85.38 92 SER A N 1
ATOM 704 C CA . SER A 1 92 ? -18.938 7.166 1.818 1.00 85.38 92 SER A CA 1
ATOM 705 C C . SER A 1 92 ? -19.898 5.979 1.825 1.00 85.38 92 SER A C 1
ATOM 707 O O . SER A 1 92 ? -21.085 6.162 2.080 1.00 85.38 92 SER A O 1
ATOM 709 N N . PHE A 1 93 ? -19.376 4.768 1.620 1.00 84.62 93 PHE A N 1
ATOM 710 C CA . PHE A 1 93 ? -20.149 3.533 1.659 1.00 84.62 93 PHE A CA 1
ATOM 711 C C . PHE A 1 93 ? -20.835 3.343 3.015 1.00 84.62 93 PHE A C 1
ATOM 713 O O . PHE A 1 93 ? -22.045 3.155 3.063 1.00 84.62 93 PHE A O 1
ATOM 720 N N . ILE A 1 94 ? -20.102 3.476 4.125 1.00 83.19 94 ILE A N 1
ATOM 721 C CA . ILE A 1 94 ? -20.701 3.335 5.464 1.00 83.19 94 ILE A CA 1
ATOM 722 C C . ILE A 1 94 ? -21.676 4.478 5.762 1.00 83.19 94 ILE A C 1
ATOM 724 O O . ILE A 1 94 ? -22.691 4.280 6.429 1.00 83.19 94 ILE A O 1
ATOM 728 N N . ARG A 1 95 ? -21.399 5.686 5.259 1.00 80.31 95 ARG A N 1
ATOM 729 C CA . ARG A 1 95 ? -22.317 6.818 5.416 1.00 80.31 95 ARG A CA 1
ATOM 730 C C . ARG A 1 95 ? -23.679 6.542 4.778 1.00 80.31 95 ARG A C 1
ATOM 732 O O . ARG A 1 95 ? -24.687 6.900 5.383 1.00 80.31 95 ARG A O 1
ATOM 739 N N . GLU A 1 96 ? -23.699 5.938 3.594 1.00 79.75 96 GLU A N 1
ATOM 740 C CA . GLU A 1 96 ? -24.925 5.611 2.856 1.00 79.75 96 GLU A CA 1
ATOM 741 C C . GLU A 1 96 ? -25.614 4.354 3.399 1.00 79.75 96 GLU A C 1
ATOM 743 O O . GLU A 1 96 ? -26.818 4.378 3.649 1.00 79.75 96 GLU A O 1
ATOM 748 N N . TYR A 1 97 ? -24.844 3.293 3.659 1.00 76.25 97 TYR A N 1
ATOM 749 C CA . TYR A 1 97 ? -25.347 2.017 4.177 1.00 76.25 97 TYR A CA 1
ATOM 750 C C . TYR A 1 97 ? -25.895 2.120 5.611 1.00 76.25 97 TYR A C 1
ATOM 752 O O . TYR A 1 97 ? -26.730 1.321 6.038 1.00 76.25 97 TYR A O 1
ATOM 760 N N . GLY A 1 98 ? -25.428 3.113 6.369 1.00 74.44 98 GLY A N 1
ATOM 761 C CA . GLY A 1 98 ? -25.672 3.207 7.799 1.00 74.44 98 GLY A CA 1
ATOM 762 C C . GLY A 1 98 ? -24.718 2.317 8.593 1.00 74.44 98 GLY A C 1
ATOM 763 O O . GLY A 1 98 ? -23.783 1.714 8.062 1.00 74.44 98 GLY A O 1
ATOM 764 N N . GLY A 1 99 ? -24.926 2.271 9.909 1.00 76.31 99 GLY A N 1
ATOM 765 C CA . GLY A 1 99 ? -24.056 1.488 10.777 1.00 76.31 99 GLY A CA 1
ATOM 766 C C . GLY A 1 99 ? -24.113 -0.005 10.449 1.00 76.31 99 GLY A C 1
ATOM 767 O O . GLY A 1 99 ? -25.171 -0.518 10.076 1.00 76.31 99 GLY A O 1
ATOM 768 N N . MET A 1 100 ? -22.994 -0.707 10.592 1.00 76.06 100 MET A N 1
ATOM 769 C CA . MET A 1 100 ? -22.885 -2.131 10.275 1.00 76.06 100 MET A CA 1
ATOM 770 C C . MET A 1 100 ? -21.939 -2.852 11.232 1.00 76.06 100 MET A C 1
ATOM 772 O O . MET A 1 100 ? -21.022 -2.242 11.770 1.00 76.06 100 MET A O 1
ATOM 776 N N . GLU A 1 101 ? -22.139 -4.151 11.413 1.00 77.75 101 GLU A N 1
ATOM 777 C CA . GLU A 1 101 ? -21.275 -4.984 12.247 1.00 77.75 101 GLU A CA 1
ATOM 778 C C . GLU A 1 101 ? -20.346 -5.818 11.368 1.00 77.75 101 GLU A C 1
ATOM 780 O O . GLU A 1 101 ? -20.737 -6.344 10.322 1.00 77.75 101 GLU A O 1
ATOM 785 N N . VAL A 1 102 ? -19.080 -5.875 11.763 1.00 79.75 102 VAL A N 1
ATOM 786 C CA . VAL A 1 102 ? -18.023 -6.591 11.056 1.00 79.75 102 VAL A CA 1
ATOM 787 C C . VAL A 1 102 ? -17.073 -7.235 12.032 1.00 79.75 102 VAL A C 1
ATOM 789 O O . VAL A 1 102 ? -16.783 -6.708 13.098 1.00 79.75 102 VAL A O 1
ATOM 792 N N . VAL A 1 103 ? -16.519 -8.351 11.594 1.00 78.25 103 VAL A N 1
ATOM 793 C CA . VAL A 1 103 ? -15.439 -9.026 12.289 1.00 78.25 103 VAL A CA 1
ATOM 794 C C . VAL A 1 103 ? -14.103 -8.403 11.879 1.00 78.25 103 VAL A C 1
ATOM 796 O O . VAL A 1 103 ? -13.837 -8.197 10.687 1.00 78.25 103 VAL A O 1
ATOM 799 N N . GLY A 1 104 ? -13.268 -8.100 12.868 1.00 81.38 104 GLY A N 1
ATOM 800 C CA . GLY A 1 104 ? -11.912 -7.610 12.667 1.00 81.38 104 GLY A CA 1
ATOM 801 C C . GLY A 1 104 ? -10.890 -8.365 13.505 1.00 81.38 104 GLY A C 1
ATOM 802 O O . GLY A 1 104 ? -11.241 -9.043 14.463 1.00 81.38 104 GLY A O 1
ATOM 803 N N . VAL A 1 105 ? -9.620 -8.239 13.134 1.00 83.12 105 VAL A N 1
ATOM 804 C CA . VAL A 1 105 ? -8.488 -8.826 13.860 1.00 83.12 105 VAL A CA 1
ATOM 805 C C . VAL A 1 105 ? -7.633 -7.711 14.428 1.00 83.12 105 VAL A C 1
ATOM 807 O O . VAL A 1 105 ? -7.272 -6.779 13.704 1.00 83.12 105 VAL A O 1
ATOM 810 N N . VAL A 1 106 ? -7.310 -7.794 15.715 1.00 83.75 106 VAL A N 1
ATOM 811 C CA . VAL A 1 106 ? -6.400 -6.845 16.365 1.00 83.75 106 VAL A CA 1
ATOM 812 C C . VAL A 1 106 ? -4.987 -7.082 15.836 1.00 83.75 106 VAL A C 1
ATOM 814 O O . VAL A 1 106 ? -4.430 -8.158 16.013 1.00 83.75 106 VAL A O 1
ATOM 817 N N . MET A 1 107 ? -4.404 -6.090 15.169 1.00 82.75 107 MET A N 1
ATOM 818 C CA . MET A 1 107 ? -3.086 -6.203 14.532 1.00 82.75 107 MET A CA 1
ATOM 819 C C . MET A 1 107 ? -1.966 -5.667 15.421 1.00 82.75 107 MET A C 1
ATOM 821 O O . MET A 1 107 ? -0.887 -6.250 15.474 1.00 82.75 107 MET A O 1
ATOM 825 N N . ALA A 1 108 ? -2.208 -4.539 16.088 1.00 81.31 108 ALA A N 1
ATOM 826 C CA . ALA A 1 108 ? -1.217 -3.872 16.924 1.00 81.31 108 ALA A CA 1
ATOM 827 C C . ALA A 1 108 ? -1.895 -3.102 18.057 1.00 81.31 108 ALA A C 1
ATOM 829 O O . ALA A 1 108 ? -2.959 -2.515 17.849 1.00 81.31 108 ALA A O 1
ATOM 830 N N . LEU A 1 109 ? -1.253 -3.066 19.224 1.00 78.69 109 LEU A N 1
ATOM 831 C CA . LEU A 1 109 ? -1.686 -2.289 20.384 1.00 78.69 109 LEU A CA 1
ATOM 832 C C . LEU A 1 109 ? -0.735 -1.120 20.639 1.00 78.69 109 LEU A C 1
ATOM 834 O O . LEU A 1 109 ? 0.471 -1.231 20.433 1.00 78.69 109 LEU A O 1
ATOM 838 N N . PHE A 1 110 ? -1.301 -0.020 21.119 1.00 79.75 110 PHE A N 1
ATOM 839 C CA . PHE A 1 110 ? -0.606 1.185 21.560 1.00 79.75 110 PHE A CA 1
ATOM 840 C C . PHE A 1 110 ? -1.288 1.716 22.825 1.00 79.75 110 PHE A C 1
ATOM 842 O O . PHE A 1 110 ? -2.404 1.320 23.144 1.00 79.75 110 PHE A O 1
ATOM 849 N N . ASP A 1 111 ? -0.686 2.693 23.491 1.00 72.06 111 ASP A N 1
ATOM 850 C CA . ASP A 1 111 ? -1.147 3.181 24.801 1.00 72.06 111 ASP A CA 1
ATOM 851 C C . ASP A 1 111 ? -2.609 3.672 24.827 1.00 72.06 111 ASP A C 1
ATOM 853 O O . ASP A 1 111 ? -3.323 3.487 25.808 1.00 72.06 111 ASP A O 1
ATOM 857 N N . GLU A 1 112 ? -3.082 4.299 23.744 1.00 76.62 112 GLU A N 1
ATOM 858 C CA . GLU A 1 112 ? -4.434 4.884 23.665 1.00 76.62 112 GLU A CA 1
ATOM 859 C C . GLU A 1 112 ? -5.245 4.419 22.446 1.00 76.62 112 GLU A C 1
ATOM 861 O O . GLU A 1 112 ? -6.320 4.962 22.139 1.00 76.62 112 GLU A O 1
ATOM 866 N N . CYS A 1 113 ? -4.724 3.450 21.697 1.00 82.25 113 CYS A N 1
ATOM 867 C CA . CYS A 1 113 ? -5.370 2.959 20.489 1.00 82.25 113 CYS A CA 1
ATOM 868 C C . CYS A 1 113 ? -4.882 1.568 20.108 1.00 82.25 113 CYS A C 1
ATOM 870 O O . CYS A 1 113 ? -3.833 1.119 20.551 1.00 82.25 113 CYS A O 1
ATOM 872 N N . PHE A 1 114 ? -5.621 0.916 19.226 1.00 84.44 114 PHE A N 1
ATOM 873 C CA . PHE A 1 114 ? -5.161 -0.296 18.566 1.00 84.44 114 PHE A CA 1
ATOM 874 C C . PHE A 1 114 ? -5.527 -0.267 17.089 1.00 84.44 114 PHE A C 1
ATOM 876 O O . PHE A 1 114 ? -6.496 0.384 16.688 1.00 84.44 114 PHE A O 1
ATOM 883 N N . ASP A 1 115 ? -4.730 -0.953 16.280 1.00 87.06 115 ASP A N 1
ATOM 884 C CA . ASP A 1 115 ? -4.990 -1.125 14.859 1.00 87.06 115 ASP A CA 1
ATOM 885 C C . ASP A 1 115 ? -5.768 -2.421 14.639 1.00 87.06 115 ASP A C 1
ATOM 887 O O . ASP A 1 115 ? -5.407 -3.481 15.149 1.00 87.06 115 ASP A O 1
ATOM 891 N N . LEU A 1 116 ? -6.841 -2.327 13.862 1.00 86.69 116 LEU A N 1
ATOM 892 C CA . LEU A 1 116 ? -7.752 -3.418 13.568 1.00 86.69 116 LEU A CA 1
ATOM 893 C C . LEU A 1 116 ? -7.829 -3.652 12.060 1.00 86.69 116 LEU A C 1
ATOM 895 O O . LEU A 1 116 ? -8.119 -2.725 11.303 1.00 86.69 116 LEU A O 1
ATOM 899 N N . LEU A 1 117 ? -7.635 -4.893 11.625 1.00 88.50 117 LEU A N 1
ATOM 900 C CA . LEU A 1 117 ? -7.879 -5.328 10.254 1.00 88.50 117 LEU A CA 1
ATOM 901 C C . LEU A 1 117 ? -9.326 -5.806 10.102 1.00 88.50 117 LEU A C 1
ATOM 903 O O . LEU A 1 117 ? -9.696 -6.850 10.631 1.00 88.50 117 LEU A O 1
ATOM 907 N N . LEU A 1 118 ? -10.135 -5.084 9.329 1.00 87.06 118 LEU A N 1
ATOM 908 C CA . LEU A 1 118 ? -11.476 -5.518 8.937 1.00 87.06 118 LEU A CA 1
ATOM 909 C C . LEU A 1 118 ? -11.363 -6.569 7.826 1.00 87.06 118 LEU A C 1
ATOM 911 O O . LEU A 1 118 ? -11.222 -6.210 6.654 1.00 87.06 118 LEU A O 1
ATOM 915 N N . ILE A 1 119 ? -11.435 -7.857 8.181 1.00 82.50 119 ILE A N 1
ATOM 916 C CA . ILE A 1 119 ? -11.121 -8.983 7.275 1.00 82.50 119 ILE A CA 1
ATOM 917 C C . ILE A 1 119 ? -11.918 -8.897 5.970 1.00 82.50 119 ILE A C 1
ATOM 919 O O . ILE A 1 119 ? -11.347 -8.986 4.886 1.00 82.50 119 ILE A O 1
ATOM 923 N N . LYS A 1 120 ? -13.232 -8.662 6.068 1.00 81.06 120 LYS A N 1
ATOM 924 C CA . LYS A 1 120 ? -14.137 -8.626 4.909 1.00 81.06 120 LYS A CA 1
ATOM 925 C C . LYS A 1 120 ? -13.757 -7.560 3.875 1.00 81.06 120 LYS A C 1
ATOM 927 O O . LYS A 1 120 ? -14.030 -7.735 2.691 1.00 81.06 120 LYS A O 1
ATOM 932 N N . TYR A 1 121 ? -13.158 -6.462 4.326 1.00 85.25 121 TYR A N 1
ATOM 933 C CA . TYR A 1 121 ? -12.835 -5.314 3.482 1.00 85.25 121 TYR A CA 1
ATOM 934 C C . TYR A 1 121 ? -11.340 -5.190 3.183 1.00 85.25 121 TYR A C 1
ATOM 936 O O . TYR A 1 121 ? -10.968 -4.449 2.279 1.00 85.25 1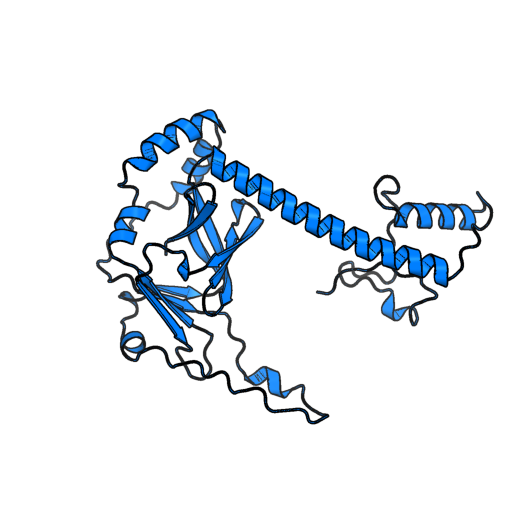21 TYR A O 1
ATOM 944 N N . GLY A 1 122 ? -10.480 -5.900 3.919 1.00 85.81 122 GLY A N 1
ATOM 945 C CA . GLY A 1 122 ? -9.027 -5.766 3.809 1.00 85.81 122 GLY A CA 1
ATOM 946 C C . GLY A 1 122 ? -8.517 -4.386 4.237 1.00 85.81 122 GLY A C 1
ATOM 947 O O . GLY A 1 122 ? -7.461 -3.956 3.781 1.00 85.81 122 GLY A O 1
ATOM 948 N N . ILE A 1 123 ? -9.275 -3.674 5.076 1.00 86.38 123 ILE A N 1
ATOM 949 C CA . ILE A 1 123 ? -8.961 -2.307 5.502 1.00 86.38 123 ILE A CA 1
ATOM 950 C C . ILE A 1 123 ? -8.467 -2.336 6.944 1.00 86.38 123 ILE A C 1
ATOM 952 O O . ILE A 1 123 ? -9.134 -2.881 7.822 1.00 86.38 123 ILE A O 1
ATOM 956 N N . VAL A 1 124 ? -7.319 -1.707 7.190 1.00 88.81 124 VAL A N 1
ATOM 957 C CA . VAL A 1 124 ? -6.777 -1.514 8.538 1.00 88.81 124 VAL A CA 1
ATOM 958 C C . VAL A 1 124 ? -7.211 -0.154 9.070 1.00 88.81 124 VAL A C 1
ATOM 960 O O . VAL A 1 124 ? -7.067 0.865 8.387 1.00 88.81 124 VAL A O 1
ATOM 963 N N . LYS A 1 125 ? -7.748 -0.122 10.291 1.00 86.12 125 LYS A N 1
ATOM 964 C CA . LYS A 1 125 ? -8.184 1.110 10.950 1.00 8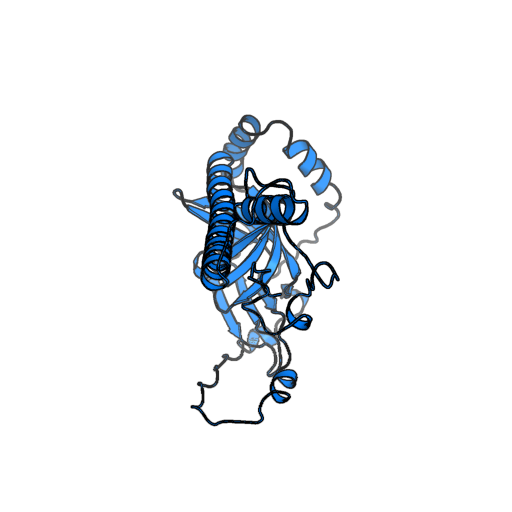6.12 125 LYS A CA 1
ATOM 965 C C . LYS A 1 125 ? -7.713 1.191 12.383 1.00 86.12 125 LYS A C 1
ATOM 967 O O . LYS A 1 125 ? -7.812 0.237 13.142 1.00 86.12 125 LYS A O 1
ATOM 972 N N . ARG A 1 126 ? -7.263 2.391 12.738 1.00 87.06 126 ARG A N 1
ATOM 973 C CA . ARG A 1 126 ? -6.893 2.746 14.098 1.00 87.06 126 ARG A CA 1
ATOM 974 C C . ARG A 1 126 ? -8.123 3.113 14.905 1.00 87.06 126 ARG A C 1
ATOM 976 O O . ARG A 1 126 ? -8.850 4.051 14.561 1.00 87.06 126 ARG A O 1
ATOM 983 N N . ILE A 1 127 ? -8.316 2.406 16.004 1.00 84.69 127 ILE A N 1
ATOM 984 C CA . ILE A 1 127 ? -9.413 2.613 16.935 1.00 84.69 127 ILE A CA 1
ATOM 985 C C . ILE A 1 127 ? -8.868 3.347 18.147 1.00 84.69 127 ILE A C 1
ATOM 987 O O . ILE A 1 127 ? -8.061 2.824 18.905 1.00 84.69 127 ILE A O 1
ATOM 991 N N . TYR A 1 128 ? -9.307 4.592 18.312 1.00 83.25 128 TYR A N 1
ATOM 992 C CA . TYR A 1 128 ? -8.923 5.425 19.446 1.00 83.25 128 TYR A CA 1
ATOM 993 C C . TYR A 1 128 ? -9.846 5.146 20.628 1.00 83.25 128 TYR A C 1
ATOM 995 O O . TYR A 1 128 ? -11.064 5.329 20.518 1.00 83.25 128 TYR A O 1
ATOM 1003 N N . LEU A 1 129 ? -9.264 4.771 21.765 1.00 79.06 129 LEU A N 1
ATOM 1004 C CA . LEU A 1 129 ? -10.006 4.404 22.972 1.00 79.06 129 LEU A CA 1
ATOM 1005 C C . LEU A 1 129 ? -10.783 5.596 23.551 1.00 79.06 129 LEU A C 1
ATOM 1007 O O . LEU A 1 129 ? -11.950 5.468 23.901 1.00 79.06 129 LEU A O 1
ATOM 1011 N N . LYS A 1 130 ? -10.206 6.803 23.502 1.00 77.06 130 LYS A N 1
ATOM 1012 C CA . LYS A 1 130 ? -10.863 8.059 23.927 1.00 77.06 130 LYS A CA 1
ATOM 1013 C C . LYS A 1 130 ? -12.164 8.387 23.183 1.00 77.06 130 LYS A C 1
ATOM 1015 O O . LYS A 1 130 ? -12.928 9.235 23.632 1.00 77.06 130 LYS A O 1
ATOM 1020 N N . LYS A 1 131 ? -12.399 7.789 22.009 1.00 74.25 131 LYS A N 1
ATOM 1021 C CA . LYS A 1 131 ? -13.605 8.029 21.196 1.00 74.25 131 LYS A CA 1
ATOM 1022 C C . LYS A 1 131 ? -14.722 7.013 21.469 1.00 74.25 131 LYS A C 1
ATOM 1024 O O . LYS A 1 131 ? -15.804 7.170 20.899 1.00 74.25 131 LYS A O 1
ATOM 1029 N N . GLN A 1 132 ? -14.467 6.008 22.309 1.00 76.00 132 GLN A N 1
ATOM 1030 C CA . GLN A 1 132 ? -15.430 4.972 22.672 1.00 76.00 132 GLN A CA 1
ATOM 1031 C C . GLN A 1 132 ? -16.397 5.501 23.730 1.00 76.00 132 GLN A C 1
ATOM 1033 O O . GLN A 1 132 ? -15.975 5.975 24.779 1.00 76.00 132 GLN A O 1
ATOM 1038 N N . LYS A 1 133 ? -17.704 5.439 23.452 1.00 67.69 133 LYS A N 1
ATOM 1039 C CA . LYS A 1 133 ? -18.737 6.001 24.342 1.00 67.69 133 LYS A CA 1
ATOM 1040 C C . LYS A 1 133 ? -18.888 5.232 25.650 1.00 67.69 133 LYS A C 1
ATOM 1042 O O . LYS A 1 133 ? -19.154 5.836 26.679 1.00 67.69 133 LYS A O 1
ATOM 1047 N N . PHE A 1 134 ? -18.749 3.913 25.582 1.00 70.12 134 PHE A N 1
ATOM 1048 C CA . PHE A 1 134 ? -19.052 3.018 26.696 1.00 70.12 134 PHE A CA 1
ATOM 1049 C C . PHE A 1 134 ? -17.822 2.645 27.522 1.00 70.12 134 PHE A C 1
ATOM 1051 O O . PHE A 1 134 ? -17.916 1.799 28.404 1.00 70.12 134 PHE A O 1
ATOM 1058 N N . LEU A 1 135 ? -16.674 3.253 27.224 1.00 69.38 135 LEU A N 1
ATOM 1059 C CA . LEU A 1 135 ? -15.422 2.979 27.907 1.00 69.38 135 LEU A CA 1
ATOM 1060 C C . LEU A 1 135 ? -15.296 3.905 29.118 1.00 69.38 135 LEU A C 1
ATOM 1062 O O . LEU A 1 135 ? -15.190 5.122 28.969 1.00 69.38 135 LEU A O 1
ATOM 1066 N N . ASN A 1 136 ? -15.330 3.323 30.312 1.00 66.81 136 ASN A N 1
ATOM 1067 C CA . ASN A 1 136 ? -15.296 4.058 31.574 1.00 66.81 136 ASN A CA 1
ATOM 1068 C C . ASN A 1 136 ? -13.858 4.346 32.004 1.00 66.81 136 ASN A C 1
ATOM 1070 O O . ASN A 1 136 ? -13.509 5.470 32.367 1.00 66.81 136 ASN A O 1
ATOM 1074 N N . ARG A 1 137 ? -13.006 3.316 31.949 1.00 65.12 137 ARG A N 1
ATOM 1075 C CA . ARG A 1 137 ? -11.601 3.406 32.354 1.00 65.12 137 ARG A CA 1
ATOM 1076 C C . ARG A 1 137 ? -10.701 2.625 31.413 1.00 65.12 137 ARG A C 1
ATOM 1078 O O . ARG A 1 137 ? -11.081 1.577 30.894 1.00 65.12 137 ARG A O 1
ATOM 1085 N N . ILE A 1 138 ? -9.505 3.169 31.234 1.00 68.50 138 ILE A N 1
ATOM 1086 C CA . ILE A 1 138 ? -8.405 2.568 30.489 1.00 68.50 138 ILE A CA 1
ATOM 1087 C C . ILE A 1 138 ? -7.248 2.464 31.468 1.00 68.50 138 ILE A C 1
ATOM 1089 O O . ILE A 1 138 ? -6.879 3.469 32.078 1.00 68.50 138 ILE A O 1
ATOM 1093 N N . TYR A 1 139 ? -6.681 1.274 31.599 1.00 68.69 139 TYR A N 1
ATOM 1094 C CA . TYR A 1 139 ? -5.399 1.094 32.264 1.00 68.69 139 TYR A CA 1
ATOM 1095 C C . TYR A 1 139 ? -4.376 0.634 31.238 1.00 68.69 139 TYR A C 1
ATOM 1097 O O . TYR A 1 139 ? -4.652 -0.260 30.439 1.00 68.69 139 TYR A O 1
ATOM 1105 N N . HIS A 1 140 ? -3.206 1.257 31.274 1.00 68.25 140 HIS A N 1
ATOM 1106 C CA . HIS A 1 140 ? -2.046 0.871 30.488 1.00 68.25 140 HIS A CA 1
ATOM 1107 C C . HIS A 1 140 ? -0.984 0.325 31.440 1.00 68.25 140 HIS A C 1
ATOM 1109 O O . HIS A 1 140 ? -0.725 0.910 32.492 1.00 68.25 140 HIS A O 1
ATOM 1115 N N . GLY A 1 141 ? -0.354 -0.787 31.090 1.00 65.75 141 GLY A N 1
ATOM 1116 C CA . GLY A 1 141 ? 0.763 -1.294 31.874 1.00 65.75 141 GLY A CA 1
ATOM 1117 C C . GLY A 1 141 ? 1.240 -2.644 31.384 1.00 65.75 141 GLY A C 1
ATOM 1118 O O . GLY A 1 141 ? 0.795 -3.139 30.352 1.00 65.75 141 GLY A O 1
ATOM 1119 N N . LYS A 1 142 ? 2.144 -3.256 32.141 1.00 63.41 142 LYS A N 1
ATOM 1120 C CA . LYS A 1 142 ? 2.509 -4.660 31.951 1.00 63.41 142 LYS A CA 1
ATOM 1121 C C . LYS A 1 142 ? 1.898 -5.472 33.094 1.00 63.41 142 LYS A C 1
ATOM 1123 O O . LYS A 1 142 ? 2.008 -5.076 34.257 1.00 63.41 142 LYS A O 1
ATOM 1128 N N . LEU A 1 143 ? 1.255 -6.601 32.785 1.00 61.97 143 LEU A N 1
ATOM 1129 C CA . LEU A 1 143 ? 0.730 -7.502 33.822 1.00 61.97 143 LEU A CA 1
ATOM 1130 C C . LEU A 1 143 ? 1.878 -8.156 34.621 1.00 61.97 143 LEU A C 1
ATOM 1132 O O . LEU A 1 143 ? 1.754 -8.416 35.819 1.00 61.97 143 LEU A O 1
ATOM 1136 N N . THR A 1 144 ? 3.026 -8.352 33.967 1.00 58.91 144 THR A N 1
ATOM 1137 C CA . THR A 1 144 ? 4.277 -8.865 34.542 1.00 58.91 144 THR A CA 1
ATOM 1138 C C . THR A 1 144 ? 5.454 -7.961 34.151 1.00 58.91 144 THR A C 1
ATOM 1140 O O . THR A 1 144 ? 5.407 -7.296 33.123 1.00 58.91 144 THR A O 1
ATOM 1143 N N . LYS A 1 145 ? 6.539 -7.923 34.943 1.00 59.62 145 LYS A N 1
ATOM 1144 C CA . LYS A 1 145 ? 7.691 -7.021 34.693 1.00 59.62 145 LYS A CA 1
ATOM 1145 C C . LYS A 1 145 ? 8.308 -7.171 33.290 1.00 59.62 145 LYS A C 1
ATOM 1147 O O . LYS A 1 145 ? 8.711 -6.174 32.701 1.00 59.62 145 LYS A O 1
ATOM 1152 N N . ASN A 1 146 ? 8.283 -8.388 32.743 1.00 60.19 146 ASN A N 1
ATOM 1153 C CA . ASN A 1 146 ? 8.810 -8.728 31.415 1.00 60.19 146 ASN A CA 1
ATOM 1154 C C . ASN A 1 146 ? 7.687 -9.067 30.413 1.00 60.19 146 ASN A C 1
ATOM 1156 O O . ASN A 1 146 ? 7.943 -9.682 29.383 1.00 60.19 146 ASN A O 1
ATOM 1160 N N . GLY A 1 147 ? 6.437 -8.743 30.750 1.00 60.81 147 GLY A N 1
ATOM 1161 C CA . GLY A 1 147 ? 5.264 -9.101 29.961 1.00 60.81 147 GLY A CA 1
ATOM 1162 C C . GLY A 1 147 ? 4.967 -8.122 28.832 1.00 60.81 147 GLY A C 1
ATOM 1163 O O . GLY A 1 147 ? 5.501 -7.007 28.809 1.00 60.81 147 GLY A O 1
ATOM 1164 N N . PRO A 1 148 ? 4.078 -8.516 27.909 1.00 65.88 148 PRO A N 1
ATOM 1165 C CA . PRO A 1 148 ? 3.616 -7.631 26.859 1.00 65.88 148 PRO A CA 1
ATOM 1166 C C . PRO A 1 148 ? 2.870 -6.418 27.419 1.00 65.88 148 PRO A C 1
ATOM 1168 O O . PRO A 1 148 ? 2.265 -6.460 28.497 1.00 65.88 148 PRO A O 1
ATOM 1171 N N . VAL A 1 149 ? 2.872 -5.335 26.641 1.00 66.19 149 VAL A N 1
ATOM 1172 C CA . VAL A 1 149 ? 2.016 -4.174 26.906 1.00 66.19 149 VAL A CA 1
ATOM 1173 C C . VAL A 1 149 ? 0.564 -4.642 26.936 1.00 66.19 149 VAL A C 1
ATOM 1175 O O . VAL A 1 149 ? 0.091 -5.285 26.004 1.00 66.19 149 VAL A O 1
ATOM 1178 N N . THR A 1 150 ? -0.127 -4.339 28.027 1.00 65.31 150 THR A N 1
ATOM 1179 C CA . THR A 1 150 ? -1.493 -4.769 28.313 1.00 65.31 150 THR A CA 1
ATOM 1180 C C . THR A 1 150 ? -2.384 -3.541 28.475 1.00 65.31 150 THR A C 1
ATOM 1182 O O . THR A 1 150 ? -2.091 -2.638 29.263 1.00 65.31 150 THR A O 1
ATOM 1185 N N . LEU A 1 151 ? -3.487 -3.517 27.735 1.00 67.75 151 LEU A N 1
ATOM 1186 C CA . LEU A 1 151 ? -4.558 -2.538 27.848 1.00 67.75 151 LEU A CA 1
ATOM 1187 C C . LEU A 1 151 ? -5.740 -3.165 28.570 1.00 67.75 151 LEU A C 1
ATOM 1189 O O . LEU A 1 151 ? -6.353 -4.093 28.061 1.00 67.75 151 LEU A O 1
ATOM 1193 N N . VAL A 1 152 ? -6.120 -2.630 29.722 1.00 65.25 152 VAL A N 1
ATOM 1194 C CA . VAL A 1 152 ? -7.339 -3.065 30.412 1.00 65.25 152 VAL A CA 1
ATOM 1195 C C . VAL A 1 152 ? -8.436 -2.055 30.123 1.00 65.25 152 VAL A C 1
ATOM 1197 O O . VAL A 1 152 ? -8.335 -0.881 30.488 1.00 65.25 152 VAL A O 1
ATOM 1200 N N . LEU A 1 153 ? -9.474 -2.519 29.442 1.00 71.00 153 LEU A N 1
ATOM 1201 C CA . LEU A 1 153 ? -10.631 -1.754 29.018 1.00 71.00 153 LEU A CA 1
ATOM 1202 C C . LEU A 1 153 ? -11.816 -2.131 29.899 1.00 71.00 153 LEU A C 1
ATOM 1204 O O . LEU A 1 153 ? -12.238 -3.286 29.934 1.00 71.00 153 LEU A O 1
ATOM 1208 N N . TRP A 1 154 ? -12.361 -1.148 30.609 1.00 66.31 154 TRP A N 1
ATOM 1209 C CA . TRP A 1 154 ? -13.546 -1.357 31.431 1.00 66.31 154 TRP A CA 1
ATOM 1210 C C . TRP A 1 154 ? -14.764 -0.693 30.798 1.00 66.31 154 TRP A C 1
ATOM 1212 O O . TRP A 1 154 ? -14.801 0.535 30.647 1.00 66.31 154 TRP A O 1
ATOM 1222 N N . PHE A 1 155 ? -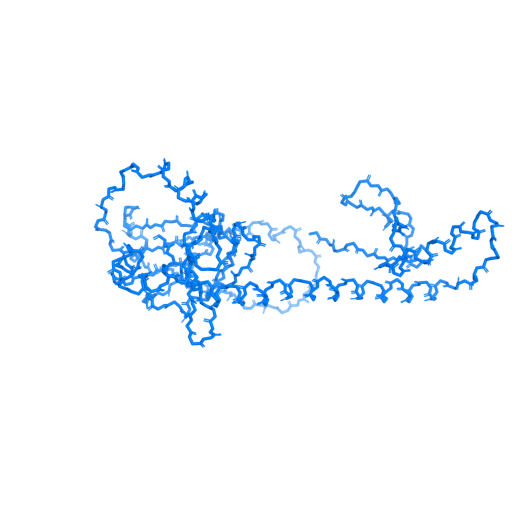15.746 -1.511 30.423 1.00 68.06 155 PHE A N 1
ATOM 1223 C CA . PHE A 1 155 ? -16.970 -1.066 29.766 1.00 68.06 155 PHE A CA 1
ATOM 1224 C C . PHE A 1 155 ? -18.122 -0.896 30.759 1.00 68.06 155 PHE A C 1
ATOM 1226 O O . PHE A 1 155 ? -18.240 -1.638 31.731 1.00 68.06 155 PHE A O 1
ATOM 1233 N N . ASN A 1 156 ? -18.990 0.082 30.499 1.00 68.00 156 ASN A N 1
ATOM 1234 C CA . ASN A 1 156 ? -20.239 0.250 31.244 1.00 68.00 156 ASN A CA 1
ATOM 1235 C C . ASN A 1 156 ? -21.231 -0.880 30.928 1.00 68.00 156 ASN A C 1
ATOM 1237 O O . ASN A 1 156 ? -21.250 -1.394 29.811 1.00 68.00 156 ASN A O 1
ATOM 1241 N N . GLU A 1 157 ? -22.132 -1.188 31.864 1.00 65.62 157 GLU A N 1
ATOM 1242 C CA . GLU A 1 157 ? -23.209 -2.178 31.670 1.00 65.62 157 GLU A CA 1
ATOM 1243 C C . GLU A 1 157 ? -24.120 -1.845 30.473 1.00 65.62 157 GLU A C 1
ATOM 1245 O O . GLU A 1 157 ? -24.601 -2.738 29.778 1.00 65.62 157 GLU A O 1
ATOM 1250 N N . GLU A 1 158 ? -24.276 -0.557 30.152 1.00 63.53 158 GLU A N 1
ATOM 1251 C CA . GLU A 1 158 ? -25.006 -0.083 28.969 1.00 63.53 158 GLU A CA 1
ATOM 1252 C C . GLU A 1 158 ? -24.407 -0.583 27.640 1.00 63.53 158 GLU A C 1
ATOM 1254 O O . GLU A 1 158 ? -25.128 -0.683 26.645 1.00 63.53 158 GLU A O 1
ATOM 1259 N N . ALA A 1 159 ? -23.118 -0.951 27.613 1.00 61.16 159 ALA A N 1
ATOM 1260 C CA . ALA A 1 159 ? -22.472 -1.517 26.430 1.00 61.16 159 ALA A CA 1
ATOM 1261 C C . ALA A 1 159 ? -23.132 -2.840 26.008 1.00 61.16 159 ALA A C 1
ATOM 1263 O O . ALA A 1 159 ? -23.424 -3.030 24.827 1.00 61.16 159 ALA A O 1
ATOM 1264 N N . LYS A 1 160 ? -23.436 -3.725 26.971 1.00 61.97 160 LYS A N 1
ATOM 1265 C CA . LYS A 1 160 ? -24.044 -5.043 26.706 1.00 61.97 160 LYS A CA 1
ATOM 1266 C C . LYS A 1 160 ? -25.414 -4.906 26.026 1.00 61.97 160 LYS A C 1
ATOM 1268 O O . LYS A 1 160 ? -25.738 -5.637 25.089 1.00 61.97 160 LYS A O 1
ATOM 1273 N N . ASN A 1 161 ? -26.201 -3.909 26.431 1.00 61.41 161 ASN A N 1
ATOM 1274 C CA . ASN A 1 161 ? -27.520 -3.639 25.848 1.00 61.41 161 ASN A CA 1
ATOM 1275 C C . ASN A 1 161 ? -27.433 -3.044 24.430 1.00 61.41 161 ASN A C 1
ATOM 1277 O O . ASN A 1 161 ? -28.255 -3.362 23.571 1.00 61.41 161 ASN A O 1
ATOM 1281 N N . TYR A 1 162 ? -26.415 -2.226 24.156 1.00 62.03 162 TYR A N 1
ATOM 1282 C CA . TYR A 1 162 ? -26.213 -1.603 22.844 1.00 62.03 162 TYR A CA 1
ATOM 1283 C C . TYR A 1 162 ? -25.739 -2.587 21.757 1.00 62.03 162 TYR A C 1
ATOM 1285 O O . TYR A 1 162 ? -26.094 -2.449 20.576 1.00 62.03 162 TYR A O 1
ATOM 1293 N N . PHE A 1 163 ? -24.936 -3.585 22.137 1.00 58.56 163 PHE A N 1
ATOM 1294 C CA . PHE A 1 163 ? -24.444 -4.616 21.218 1.00 58.56 163 PHE A CA 1
ATOM 1295 C C . PHE A 1 163 ? -25.398 -5.814 21.073 1.00 58.56 163 PHE A C 1
ATOM 1297 O O . PHE A 1 163 ? -25.398 -6.439 20.020 1.00 58.56 163 PHE A O 1
ATOM 1304 N N . SER A 1 164 ? -26.294 -6.066 22.036 1.00 57.28 164 SER A N 1
ATOM 1305 C CA . SER A 1 164 ? -27.346 -7.103 21.932 1.00 57.28 164 SER A CA 1
ATOM 1306 C C . SER A 1 164 ? -28.549 -6.715 21.053 1.00 57.28 164 SER A C 1
ATOM 1308 O O . SER A 1 164 ? -29.517 -7.466 20.944 1.00 57.28 164 SER A O 1
ATOM 1310 N N . GLY A 1 165 ? -28.511 -5.550 20.394 1.00 52.94 165 GLY A N 1
ATOM 1311 C CA . GLY A 1 165 ? -29.453 -5.205 19.323 1.00 52.94 165 GLY A CA 1
ATOM 1312 C C . GLY A 1 165 ? -30.870 -4.817 19.765 1.00 52.94 165 GLY A C 1
ATOM 1313 O O . GLY A 1 165 ? -31.747 -4.705 18.912 1.00 52.94 165 GLY A O 1
ATOM 1314 N N . LYS A 1 166 ? -31.109 -4.549 21.056 1.00 46.91 166 LYS A N 1
ATOM 1315 C CA . LYS A 1 166 ? -32.426 -4.130 21.588 1.00 46.91 166 LYS A CA 1
ATOM 1316 C C . LYS A 1 166 ? -32.772 -2.645 21.359 1.00 46.91 166 LYS A C 1
ATOM 1318 O O . LYS A 1 166 ? -33.718 -2.142 21.953 1.00 46.91 166 LYS A O 1
ATOM 1323 N N . ASP A 1 167 ? -32.034 -1.948 20.494 1.00 44.34 167 ASP A N 1
ATOM 1324 C CA . ASP A 1 167 ? -32.210 -0.519 20.214 1.00 44.34 167 ASP A CA 1
ATOM 1325 C C . ASP A 1 167 ? -33.043 -0.280 18.935 1.00 44.34 167 ASP A C 1
ATOM 1327 O O . ASP A 1 167 ? -32.684 -0.723 17.838 1.00 44.34 167 ASP A O 1
ATOM 1331 N N . GLU A 1 168 ? -34.131 0.490 19.050 1.00 45.72 168 GLU A N 1
ATOM 1332 C CA . GLU A 1 168 ? -35.097 0.813 17.976 1.00 45.72 168 GLU A CA 1
ATOM 1333 C C . GLU A 1 168 ? -34.459 1.494 16.739 1.00 45.72 168 GLU A C 1
ATOM 1335 O O . GLU A 1 168 ? -35.016 1.489 15.638 1.00 45.72 168 GLU A O 1
ATOM 1340 N N . THR A 1 169 ? -33.242 2.031 16.875 1.00 46.75 169 THR A N 1
ATOM 1341 C CA . THR A 1 169 ? -32.474 2.670 15.790 1.00 46.75 169 THR A CA 1
ATOM 1342 C C . THR A 1 169 ? -32.020 1.698 14.688 1.00 46.75 169 THR A C 1
ATOM 1344 O O . THR A 1 169 ? -31.790 2.128 13.552 1.00 46.75 169 THR A O 1
ATOM 1347 N N . MET A 1 170 ? -31.953 0.389 14.963 1.00 44.66 170 MET A N 1
ATOM 1348 C CA . MET A 1 170 ? -31.656 -0.649 13.959 1.00 44.66 170 MET A CA 1
ATOM 1349 C C . MET A 1 170 ? -32.773 -0.804 12.909 1.00 44.66 170 MET A C 1
ATOM 1351 O O . MET A 1 170 ? -32.477 -1.142 11.760 1.00 44.66 170 MET A O 1
ATOM 1355 N N . ALA A 1 171 ? -34.035 -0.511 13.250 1.00 46.47 171 ALA A N 1
ATOM 1356 C CA . ALA A 1 171 ? -35.173 -0.675 12.338 1.00 46.47 171 ALA A CA 1
ATOM 1357 C C . ALA A 1 171 ? -35.133 0.317 11.160 1.00 46.47 171 ALA A C 1
ATOM 1359 O O . ALA A 1 171 ? -35.363 -0.068 10.015 1.00 46.47 171 ALA A O 1
ATOM 1360 N N . ASN A 1 172 ? -34.740 1.571 11.414 1.00 45.50 172 ASN A N 1
ATOM 1361 C CA . ASN A 1 172 ? -34.597 2.593 10.368 1.00 45.50 172 ASN A CA 1
ATOM 1362 C C . ASN A 1 172 ? -33.373 2.354 9.465 1.00 45.50 172 ASN A C 1
ATOM 1364 O O . ASN A 1 172 ? -33.410 2.684 8.280 1.00 45.50 172 ASN A O 1
ATOM 1368 N N . ASN A 1 173 ? -32.304 1.742 9.989 1.00 48.00 173 ASN A N 1
ATOM 1369 C CA . ASN A 1 173 ? -31.167 1.317 9.166 1.00 48.00 173 ASN A CA 1
ATOM 1370 C C . ASN A 1 173 ? -31.521 0.106 8.290 1.00 48.00 173 ASN A C 1
ATOM 1372 O O . ASN A 1 173 ? -31.054 0.031 7.160 1.00 48.00 173 ASN A O 1
ATOM 1376 N N . LYS A 1 174 ? -32.381 -0.809 8.762 1.00 49.41 174 LYS A N 1
ATOM 1377 C CA . LYS A 1 174 ? -32.822 -1.989 7.997 1.00 49.41 174 LYS A CA 1
ATOM 1378 C C . LYS A 1 174 ? -33.506 -1.617 6.674 1.00 49.41 174 LYS A C 1
ATOM 1380 O O . LYS A 1 174 ? -33.219 -2.235 5.658 1.00 49.41 174 LYS A O 1
ATOM 1385 N N . ILE A 1 175 ? -34.315 -0.556 6.670 1.00 50.66 175 ILE A N 1
ATOM 1386 C CA . ILE A 1 175 ? -35.007 -0.059 5.467 1.00 50.66 175 ILE A CA 1
ATOM 1387 C C . ILE A 1 175 ? -34.006 0.485 4.427 1.00 50.66 175 ILE A C 1
ATOM 1389 O O . ILE A 1 175 ? -34.113 0.173 3.247 1.00 50.66 175 ILE A O 1
ATOM 1393 N N . ARG A 1 176 ? -32.979 1.238 4.855 1.00 48.62 176 ARG A N 1
ATOM 1394 C CA . ARG A 1 176 ? -31.922 1.748 3.954 1.00 48.62 176 ARG A CA 1
ATOM 1395 C C . ARG A 1 176 ? -30.996 0.650 3.416 1.00 48.62 176 ARG A C 1
ATOM 1397 O O . ARG A 1 176 ? -30.533 0.742 2.282 1.00 48.62 176 ARG A O 1
ATOM 1404 N N . ARG A 1 177 ? -30.733 -0.392 4.214 1.00 48.28 177 ARG A N 1
ATOM 1405 C CA . ARG A 1 177 ? -29.883 -1.536 3.831 1.00 48.28 177 ARG A CA 1
ATOM 1406 C C . ARG A 1 177 ? -30.443 -2.304 2.628 1.00 48.28 177 ARG A C 1
ATOM 1408 O O . ARG A 1 177 ? -29.679 -2.651 1.729 1.00 48.28 177 ARG A O 1
ATOM 1415 N N . GLU A 1 178 ? -31.761 -2.509 2.581 1.00 51.66 178 GLU A N 1
ATOM 1416 C CA . GLU A 1 178 ? -32.430 -3.231 1.488 1.00 51.66 178 GLU A CA 1
ATOM 1417 C C . GLU A 1 178 ? -32.449 -2.444 0.163 1.00 51.66 178 GLU A C 1
ATOM 1419 O O . GLU A 1 178 ? -32.386 -3.051 -0.907 1.00 51.66 178 GLU A O 1
ATOM 1424 N N . GLU A 1 179 ? -32.465 -1.108 0.217 1.00 53.72 179 GLU A N 1
ATOM 1425 C CA . GLU A 1 179 ? -32.443 -0.247 -0.976 1.00 53.72 179 GLU A CA 1
ATOM 1426 C C . GLU A 1 179 ? -31.048 -0.139 -1.619 1.00 53.72 179 GLU A C 1
ATOM 1428 O O . GLU A 1 179 ? -30.941 -0.060 -2.845 1.00 53.72 179 GLU A O 1
ATOM 1433 N N . CYS A 1 180 ? -29.969 -0.150 -0.825 1.00 44.78 180 CYS A N 1
ATOM 1434 C CA . CYS A 1 180 ? -28.615 0.103 -1.335 1.00 44.78 180 CYS A CA 1
ATOM 1435 C C . CYS A 1 180 ? -27.899 -1.140 -1.903 1.00 44.78 180 CYS A C 1
ATOM 1437 O O . CYS A 1 180 ? -27.079 -0.990 -2.810 1.00 44.78 180 CYS A O 1
ATOM 1439 N N . LEU A 1 181 ? -28.168 -2.356 -1.403 1.00 48.69 181 LEU A N 1
ATOM 1440 C CA . LEU A 1 181 ? -27.508 -3.593 -1.863 1.00 48.69 181 LEU A CA 1
ATOM 1441 C C . LEU A 1 181 ? -28.434 -4.825 -1.762 1.00 48.69 181 LEU A C 1
ATOM 1443 O O . LEU A 1 181 ? -28.327 -5.614 -0.817 1.00 48.69 181 LEU A O 1
ATOM 1447 N N . PRO A 1 182 ? -29.302 -5.076 -2.758 1.00 45.62 182 PRO A N 1
ATOM 1448 C CA . PRO A 1 182 ? -30.138 -6.268 -2.754 1.00 45.62 182 PRO A CA 1
ATOM 1449 C C . PRO A 1 182 ? -29.274 -7.540 -2.851 1.00 45.62 182 PRO A C 1
ATOM 1451 O O . PRO A 1 182 ? -28.504 -7.713 -3.796 1.00 45.62 182 PRO A O 1
ATOM 1454 N N . ASN A 1 183 ? -29.464 -8.467 -1.904 1.00 46.81 183 ASN A N 1
ATOM 1455 C CA . ASN A 1 183 ? -28.885 -9.826 -1.830 1.00 46.81 183 ASN A CA 1
ATOM 1456 C C . ASN A 1 183 ? -27.506 -10.022 -1.160 1.00 46.81 183 ASN A C 1
ATOM 1458 O O . ASN A 1 183 ? -27.019 -11.155 -1.172 1.00 46.81 183 ASN A O 1
ATOM 1462 N N . LEU A 1 184 ? -26.889 -9.015 -0.525 1.00 46.69 184 LEU A N 1
ATOM 1463 C CA . LEU A 1 184 ? -25.683 -9.265 0.291 1.00 46.69 184 LEU A CA 1
ATOM 1464 C C . LEU A 1 184 ? -26.035 -9.898 1.651 1.00 46.69 184 LEU A C 1
ATOM 1466 O O . LEU A 1 184 ? -25.364 -10.838 2.079 1.00 46.69 184 LEU A O 1
ATOM 1470 N N . ASP A 1 185 ? -27.129 -9.449 2.270 1.00 47.25 185 ASP A N 1
ATOM 1471 C CA . ASP A 1 185 ? -27.569 -9.905 3.596 1.00 47.25 185 ASP 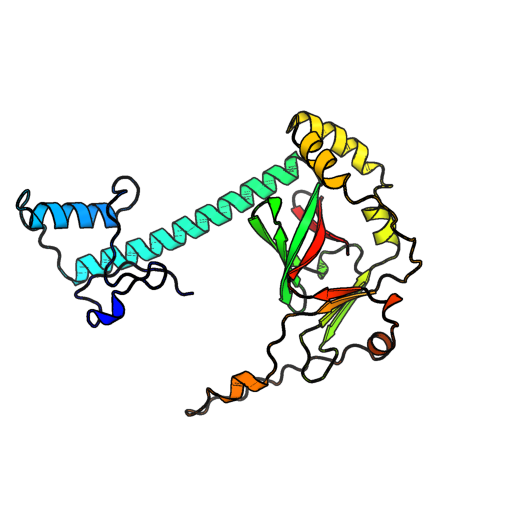A CA 1
ATOM 1472 C C . ASP A 1 185 ? -27.939 -11.392 3.620 1.00 47.25 185 ASP A C 1
ATOM 1474 O O . ASP A 1 185 ? -27.542 -12.100 4.535 1.00 47.25 185 ASP A O 1
ATOM 1478 N N . LYS A 1 186 ? -28.543 -11.933 2.550 1.00 50.28 186 LYS A N 1
ATOM 1479 C CA . LYS A 1 186 ? -28.832 -13.381 2.439 1.00 50.28 186 LYS A CA 1
ATOM 1480 C C . LYS A 1 186 ? -27.576 -14.254 2.507 1.00 50.28 186 LYS A C 1
ATOM 1482 O O . LYS A 1 186 ? -27.651 -15.416 2.889 1.00 50.28 186 LYS A O 1
ATOM 1487 N N . LYS A 1 187 ? -26.426 -13.713 2.096 1.00 45.75 187 LYS A N 1
ATOM 1488 C CA . LYS A 1 187 ? -25.146 -14.428 2.098 1.00 45.75 187 LYS A CA 1
ATOM 1489 C C . LYS A 1 187 ? -24.424 -14.308 3.443 1.00 45.75 187 LYS A C 1
ATOM 1491 O O . LYS A 1 187 ? -23.624 -15.177 3.754 1.00 45.75 187 LYS A O 1
ATOM 1496 N N . ILE A 1 188 ? -24.706 -13.252 4.210 1.00 44.31 188 ILE A N 1
ATOM 1497 C CA . ILE A 1 188 ? -24.178 -13.026 5.563 1.00 44.31 188 ILE A CA 1
ATOM 1498 C C . ILE A 1 188 ? -25.019 -13.795 6.590 1.00 44.31 188 ILE A C 1
ATOM 1500 O O . ILE A 1 188 ? -24.448 -14.486 7.423 1.00 44.31 188 ILE A O 1
ATOM 1504 N N . ASP A 1 189 ? -26.350 -13.773 6.470 1.00 46.97 189 ASP A N 1
ATOM 1505 C CA . ASP A 1 189 ? -27.265 -14.550 7.320 1.00 46.97 189 ASP A CA 1
ATOM 1506 C C . ASP A 1 189 ? -27.020 -16.058 7.201 1.00 46.97 189 ASP A C 1
ATOM 1508 O O . ASP A 1 189 ? -27.137 -16.784 8.179 1.00 46.97 189 ASP A O 1
ATOM 1512 N N . ASN A 1 190 ? -26.629 -16.543 6.020 1.00 46.09 190 ASN A N 1
ATOM 1513 C CA . ASN A 1 190 ? -26.251 -17.947 5.845 1.00 46.09 190 ASN A CA 1
ATOM 1514 C C . ASN A 1 190 ? -24.881 -18.294 6.456 1.00 46.09 190 ASN A C 1
ATOM 1516 O O . ASN A 1 190 ? -24.597 -19.470 6.616 1.00 46.09 190 ASN A O 1
ATOM 1520 N N . LEU A 1 191 ? -24.041 -17.301 6.763 1.00 42.81 191 LEU A N 1
ATOM 1521 C CA . LEU A 1 191 ? -22.710 -17.474 7.364 1.00 42.81 191 LEU A CA 1
ATOM 1522 C C . LEU A 1 191 ? -22.727 -17.282 8.888 1.00 42.81 191 LEU A C 1
ATOM 1524 O O . LEU A 1 191 ? -21.853 -17.802 9.563 1.00 42.81 191 LEU A O 1
ATOM 1528 N N . LEU A 1 192 ? -23.699 -16.535 9.422 1.00 44.62 192 LEU A N 1
ATOM 1529 C CA . LEU A 1 192 ? -23.869 -16.297 10.862 1.00 44.62 192 LEU A CA 1
ATOM 1530 C C . LEU A 1 192 ? -24.738 -17.354 11.560 1.00 44.62 192 LEU A C 1
ATOM 1532 O O . LEU A 1 192 ? -24.732 -17.420 12.778 1.00 44.62 192 LEU A O 1
ATOM 1536 N N . ARG A 1 193 ? -25.480 -18.176 10.810 1.00 42.25 193 ARG A N 1
ATOM 1537 C CA . ARG A 1 193 ? -26.392 -19.193 11.365 1.00 42.25 193 ARG A CA 1
ATOM 1538 C C . ARG A 1 193 ? -25.725 -20.505 11.781 1.00 42.25 193 ARG A C 1
ATOM 1540 O O . ARG A 1 193 ? -26.430 -21.385 12.260 1.00 42.25 193 ARG A O 1
ATOM 1547 N N . GLU A 1 194 ? -24.419 -20.664 11.571 1.00 40.69 194 GLU A N 1
ATOM 1548 C CA . GLU A 1 194 ? -23.710 -21.893 11.956 1.00 40.69 194 GLU A CA 1
ATOM 1549 C C . GLU A 1 194 ? -23.167 -21.863 13.400 1.00 40.69 194 GLU A C 1
ATOM 1551 O O . GLU A 1 194 ? -22.814 -22.924 13.898 1.00 40.69 194 GLU A O 1
ATOM 1556 N N . ASP A 1 195 ? -23.197 -20.715 14.101 1.00 38.25 195 ASP A N 1
ATOM 1557 C CA . ASP A 1 195 ? -22.591 -20.565 15.441 1.00 38.25 195 ASP A CA 1
ATOM 1558 C C . ASP A 1 195 ? -23.588 -20.232 16.583 1.00 38.25 195 ASP A C 1
ATOM 1560 O O . ASP A 1 195 ? -23.161 -20.005 17.711 1.00 38.25 195 ASP A O 1
ATOM 1564 N N . ASP A 1 196 ? -24.908 -20.223 16.350 1.00 36.75 196 ASP A N 1
ATOM 1565 C CA . ASP A 1 196 ? -25.916 -19.927 17.394 1.00 36.75 196 ASP A CA 1
ATOM 1566 C C . ASP A 1 196 ? -26.294 -21.176 18.239 1.00 36.75 196 ASP A C 1
ATOM 1568 O O . ASP A 1 196 ? -27.477 -21.453 18.460 1.00 36.75 196 ASP A O 1
ATOM 1572 N N . GLU A 1 197 ? -25.312 -21.945 18.725 1.00 37.81 197 GLU A N 1
ATOM 1573 C CA . GLU A 1 197 ? -25.534 -22.940 19.791 1.00 37.81 197 GLU A CA 1
ATOM 1574 C C . GLU A 1 197 ? -24.839 -22.510 21.098 1.00 37.81 197 GLU A C 1
ATOM 1576 O O . GLU A 1 197 ? -23.627 -22.613 21.256 1.00 37.81 197 GLU A O 1
ATOM 1581 N N . GLU A 1 198 ? -25.683 -22.060 22.036 1.00 35.25 198 GLU A N 1
ATOM 1582 C CA . GLU A 1 198 ? -25.472 -21.914 23.488 1.00 35.25 198 GLU A CA 1
ATOM 1583 C C . GLU A 1 198 ? -24.416 -20.902 23.985 1.00 35.25 198 GLU A C 1
ATOM 1585 O O . GLU A 1 198 ? -23.441 -21.263 24.644 1.00 35.25 198 GLU A O 1
ATOM 1590 N N . ASP A 1 199 ? -24.697 -19.602 23.839 1.00 31.67 199 ASP A N 1
ATOM 1591 C CA . ASP A 1 199 ? -24.106 -18.589 24.725 1.00 31.67 199 ASP A CA 1
ATOM 1592 C C . ASP A 1 199 ? -24.745 -18.695 26.125 1.00 31.67 199 ASP A C 1
ATOM 1594 O O . ASP A 1 199 ? -25.876 -18.260 26.361 1.00 31.67 199 ASP A O 1
ATOM 1598 N N . GLN A 1 200 ? -24.017 -19.293 27.071 1.00 29.41 200 GLN A N 1
ATOM 1599 C CA . GLN A 1 200 ? -24.335 -19.216 28.497 1.00 29.41 200 GLN A CA 1
ATOM 1600 C C . GLN A 1 200 ? -24.223 -17.756 28.965 1.00 29.41 200 GLN A C 1
ATOM 1602 O O . GLN A 1 200 ? -23.161 -17.142 28.863 1.00 29.41 200 GLN A O 1
ATOM 1607 N N . GLU A 1 201 ? -25.318 -17.207 29.502 1.00 34.41 201 GLU A N 1
ATOM 1608 C CA . GLU A 1 201 ? -25.348 -15.914 30.195 1.00 34.41 201 GLU A CA 1
ATOM 1609 C C . GLU A 1 201 ? -24.320 -15.908 31.340 1.00 34.41 201 GLU A C 1
ATOM 1611 O O . GLU A 1 201 ? -24.543 -16.504 32.394 1.00 34.41 201 GLU A O 1
ATOM 1616 N N . SER A 1 202 ? -23.187 -15.226 31.146 1.00 31.81 202 SER A N 1
ATOM 1617 C CA . SER A 1 202 ? -22.260 -14.905 32.230 1.00 31.81 202 SER A CA 1
ATOM 1618 C C . SER A 1 202 ? -22.530 -13.488 32.753 1.00 31.81 202 SER A C 1
ATOM 1620 O O . SER A 1 202 ? -22.295 -12.464 32.097 1.00 31.81 202 SER A O 1
ATOM 1622 N N . ASP A 1 203 ? -23.031 -13.433 33.987 1.00 31.14 203 ASP A N 1
ATOM 1623 C CA . ASP A 1 203 ? -23.171 -12.235 34.824 1.00 31.14 203 ASP A CA 1
ATOM 1624 C C . ASP A 1 203 ? -21.786 -11.736 35.295 1.00 31.14 203 ASP A C 1
ATOM 1626 O O . ASP A 1 203 ? -21.470 -11.676 36.481 1.00 31.14 203 ASP A O 1
ATOM 1630 N N . GLY A 1 204 ? -20.904 -11.406 34.349 1.00 35.84 204 GLY A N 1
ATOM 1631 C CA . GLY A 1 204 ? -19.575 -10.860 34.628 1.00 35.84 204 GLY A CA 1
ATOM 1632 C C . GLY A 1 204 ? -19.529 -9.346 34.432 1.00 35.84 204 GLY A C 1
ATOM 1633 O O . GLY A 1 204 ? -19.895 -8.843 33.363 1.00 35.84 204 GLY A O 1
ATOM 1634 N N . ASN A 1 205 ? -19.049 -8.604 35.434 1.00 42.28 205 ASN A N 1
ATOM 1635 C CA . ASN A 1 205 ? -18.607 -7.215 35.273 1.00 42.28 205 ASN A CA 1
ATOM 1636 C C . ASN A 1 205 ? -17.592 -7.145 34.114 1.00 42.28 205 ASN A C 1
ATOM 1638 O O . ASN A 1 205 ? -16.545 -7.775 34.178 1.00 42.28 205 ASN A O 1
ATOM 1642 N N . GLY A 1 206 ? -17.908 -6.414 33.039 1.00 52.62 206 GLY A N 1
ATOM 1643 C CA . GLY A 1 206 ? -17.192 -6.496 31.755 1.00 52.62 206 GLY A CA 1
ATOM 1644 C C . GLY A 1 206 ? -15.816 -5.821 31.750 1.00 52.62 206 GLY A C 1
ATOM 1645 O O . GLY A 1 206 ? -15.666 -4.715 31.219 1.00 52.62 206 GLY A O 1
ATOM 1646 N N . VAL A 1 207 ? -14.816 -6.469 32.350 1.00 49.28 207 VAL A N 1
ATOM 1647 C CA . VAL A 1 207 ? -13.402 -6.084 32.257 1.00 49.28 207 VAL A CA 1
ATOM 1648 C C . VAL A 1 207 ? -12.750 -6.872 31.121 1.00 49.28 207 VAL A C 1
ATOM 1650 O O . VAL A 1 207 ? -12.615 -8.093 31.180 1.00 49.28 207 VAL A O 1
ATOM 1653 N N . VAL A 1 208 ? -12.319 -6.163 30.082 1.00 58.50 208 VAL A N 1
ATOM 1654 C CA . VAL A 1 208 ? -11.623 -6.747 28.932 1.00 58.50 208 VAL A CA 1
ATOM 1655 C C . VAL A 1 208 ? -10.148 -6.400 29.042 1.00 58.50 208 VAL A C 1
ATOM 1657 O O . VAL A 1 208 ? -9.774 -5.232 29.107 1.00 58.50 208 VAL A O 1
ATOM 1660 N N . VAL A 1 209 ? -9.294 -7.409 29.062 1.00 53.62 209 VAL A N 1
ATOM 1661 C CA . VAL A 1 209 ? -7.840 -7.276 29.099 1.00 53.62 209 VAL A CA 1
ATOM 1662 C C . VAL A 1 209 ? -7.316 -7.555 27.697 1.00 53.62 209 VAL A C 1
ATOM 1664 O O . VAL A 1 209 ? -7.452 -8.656 27.194 1.00 53.62 209 VAL A O 1
ATOM 1667 N N . VAL A 1 210 ? -6.719 -6.576 27.035 1.00 55.62 210 VAL A N 1
ATOM 1668 C CA . VAL A 1 210 ? -6.137 -6.724 25.701 1.00 55.62 210 VAL A CA 1
ATOM 1669 C C . VAL A 1 210 ? -4.614 -6.757 25.830 1.00 55.62 210 VAL A C 1
ATOM 1671 O O . VAL A 1 210 ? -4.008 -5.759 26.211 1.00 55.62 210 VAL A O 1
ATOM 1674 N N . GLU A 1 211 ? -3.980 -7.888 25.542 1.00 54.03 211 GLU A N 1
ATOM 1675 C CA . GLU A 1 211 ? -2.530 -8.076 25.636 1.00 54.03 211 GLU A CA 1
ATOM 1676 C C . GLU A 1 211 ? -1.864 -7.960 24.259 1.00 54.03 211 GLU A C 1
ATOM 1678 O O . GLU A 1 211 ? -2.315 -8.501 23.248 1.00 54.03 211 GLU A O 1
ATOM 1683 N N . GLY A 1 212 ? -0.771 -7.210 24.193 1.00 48.06 212 GLY A N 1
ATOM 1684 C CA . GLY A 1 212 ? 0.005 -7.042 22.973 1.00 48.06 212 GLY A CA 1
ATOM 1685 C C . GLY A 1 212 ? 0.878 -8.257 22.687 1.00 48.06 212 GLY A C 1
ATOM 1686 O O . GLY A 1 212 ? 1.114 -9.100 23.546 1.00 48.06 212 GLY A O 1
ATOM 1687 N N . ILE A 1 213 ? 1.446 -8.320 21.485 1.00 48.94 213 ILE A N 1
ATOM 1688 C CA . ILE A 1 213 ? 2.660 -9.115 21.277 1.00 48.94 213 ILE A CA 1
ATOM 1689 C C . ILE A 1 213 ? 3.816 -8.267 21.802 1.00 48.94 213 ILE A C 1
ATOM 1691 O O . ILE A 1 213 ? 4.159 -7.246 21.210 1.00 48.94 213 ILE A O 1
ATOM 1695 N N . GLY A 1 214 ? 4.364 -8.655 22.947 1.00 40.38 214 GLY A N 1
ATOM 1696 C CA . GLY A 1 214 ? 5.611 -8.117 23.472 1.00 40.38 214 GLY A CA 1
ATOM 1697 C C . GLY A 1 214 ? 6.738 -9.076 23.136 1.00 40.38 214 GLY A C 1
ATOM 1698 O O . GLY A 1 214 ? 6.683 -10.241 23.524 1.00 40.38 214 GLY A O 1
ATOM 1699 N N . GLU A 1 215 ? 7.748 -8.590 22.422 1.00 36.91 215 GLU A N 1
ATOM 1700 C CA . GLU A 1 215 ? 9.059 -9.232 22.419 1.00 36.91 215 GLU A CA 1
ATOM 1701 C C . GLU A 1 215 ? 9.650 -9.053 23.823 1.00 36.91 215 GLU A C 1
ATOM 1703 O O . GLU A 1 215 ? 9.668 -7.947 24.369 1.00 36.91 215 GLU A O 1
ATOM 1708 N N . SER A 1 216 ? 10.068 -10.153 24.448 1.00 35.12 216 SER A N 1
ATOM 1709 C CA . SER A 1 216 ? 10.858 -10.107 25.675 1.00 35.12 216 SER A CA 1
ATOM 1710 C C . SER A 1 216 ? 12.106 -9.259 25.431 1.00 35.12 216 SER A C 1
ATOM 1712 O O . SER A 1 216 ? 12.777 -9.444 24.419 1.00 35.12 216 SER A O 1
ATOM 1714 N N . GLU A 1 217 ? 12.458 -8.387 26.379 1.00 37.59 217 GLU A N 1
ATOM 1715 C CA . GLU A 1 217 ? 13.642 -7.503 26.347 1.00 37.59 217 GLU A CA 1
ATOM 1716 C C . GLU A 1 217 ? 14.997 -8.240 26.164 1.00 37.59 217 GLU A C 1
ATOM 1718 O O . GLU A 1 217 ? 16.046 -7.605 26.110 1.00 37.59 217 GLU A O 1
ATOM 1723 N N . GLU A 1 218 ? 15.005 -9.568 26.022 1.00 38.16 218 GLU A N 1
ATOM 1724 C CA . GLU A 1 218 ? 16.201 -10.392 25.822 1.00 38.16 218 GLU A CA 1
ATOM 1725 C C . GLU A 1 218 ? 16.826 -10.267 24.415 1.00 38.16 218 GLU A C 1
ATOM 1727 O O . GLU A 1 218 ? 18.010 -10.567 24.254 1.00 38.16 218 GLU A O 1
ATOM 1732 N N . ASP A 1 219 ? 16.102 -9.765 23.405 1.00 36.69 219 ASP A N 1
ATOM 1733 C CA . ASP A 1 219 ? 16.627 -9.669 22.029 1.00 36.69 219 ASP A CA 1
ATOM 1734 C C . ASP A 1 219 ? 17.322 -8.329 21.690 1.00 36.69 219 ASP A C 1
ATOM 1736 O O . ASP A 1 219 ? 18.039 -8.241 20.686 1.00 36.69 219 ASP A O 1
ATOM 1740 N N . GLU A 1 220 ? 17.226 -7.294 22.540 1.00 39.44 220 GLU A N 1
ATOM 1741 C CA . GLU A 1 220 ? 17.937 -6.018 22.317 1.00 39.44 220 GLU A CA 1
ATOM 1742 C C . GLU A 1 220 ? 19.440 -6.069 22.665 1.00 39.44 220 GLU A C 1
ATOM 1744 O O . GLU A 1 220 ? 20.220 -5.235 22.184 1.00 39.44 220 GLU A O 1
ATOM 1749 N N . GLU A 1 221 ? 19.900 -7.048 23.454 1.00 36.62 221 GLU A N 1
ATOM 1750 C CA . GLU A 1 221 ? 21.306 -7.106 23.891 1.00 36.62 221 GLU A CA 1
ATOM 1751 C C . GLU A 1 221 ? 22.285 -7.599 22.811 1.00 36.62 221 GLU A C 1
ATOM 1753 O O . GLU A 1 221 ? 23.499 -7.422 22.948 1.00 36.62 221 GLU A O 1
ATOM 1758 N N . ARG A 1 222 ? 21.814 -8.138 21.678 1.00 37.12 222 ARG A N 1
ATOM 1759 C CA . ARG A 1 222 ? 22.711 -8.619 20.604 1.00 37.12 222 ARG A CA 1
ATOM 1760 C C . ARG A 1 222 ? 23.236 -7.536 19.653 1.00 37.12 222 ARG A C 1
ATOM 1762 O O . ARG A 1 222 ? 24.022 -7.854 18.762 1.00 37.12 222 ARG A O 1
ATOM 1769 N N . GLY A 1 223 ? 22.859 -6.267 19.836 1.00 36.69 223 GLY A N 1
ATOM 1770 C CA . GLY A 1 223 ? 23.091 -5.210 18.840 1.00 36.69 223 GLY A CA 1
ATOM 1771 C C . GLY A 1 223 ? 23.931 -3.994 19.249 1.00 36.69 223 GLY A C 1
ATOM 1772 O O . GLY A 1 223 ? 23.991 -3.049 18.465 1.00 36.69 223 GLY A O 1
ATOM 1773 N N . LYS A 1 224 ? 24.563 -3.940 20.431 1.00 36.38 224 LYS A N 1
ATOM 1774 C CA . LYS A 1 224 ? 25.256 -2.714 20.897 1.00 36.38 224 LYS A CA 1
ATOM 1775 C C . LYS A 1 224 ? 26.742 -2.926 21.196 1.00 36.38 224 LYS A C 1
ATOM 1777 O O . LYS A 1 224 ? 27.167 -2.907 22.343 1.00 36.38 224 LYS A O 1
ATOM 1782 N N . ASN A 1 225 ? 27.553 -3.012 20.141 1.00 29.91 225 ASN A N 1
ATOM 1783 C CA . ASN A 1 225 ? 28.961 -2.610 20.205 1.00 29.91 225 ASN A CA 1
ATOM 1784 C C . ASN A 1 225 ? 29.152 -1.333 19.375 1.00 29.91 225 ASN A C 1
ATOM 1786 O O . ASN A 1 225 ? 29.232 -1.389 18.152 1.00 29.91 225 ASN A O 1
ATOM 1790 N N . GLY A 1 226 ? 29.254 -0.190 20.061 1.00 28.47 226 GLY A N 1
ATOM 1791 C CA . GLY A 1 226 ? 29.819 1.039 19.500 1.00 28.47 226 GLY A CA 1
ATOM 1792 C C . GLY A 1 226 ? 28.975 2.304 19.677 1.00 28.47 226 GLY A C 1
ATOM 1793 O O . GLY A 1 226 ? 27.946 2.469 19.036 1.00 28.47 226 GLY A O 1
ATOM 1794 N N . GLY A 1 227 ? 29.506 3.251 20.459 1.00 27.94 227 GLY A N 1
ATOM 1795 C CA . GLY A 1 227 ? 29.253 4.687 20.282 1.00 27.94 227 GLY A CA 1
ATOM 1796 C C . GLY A 1 227 ? 28.219 5.307 21.220 1.00 27.94 227 GLY A C 1
ATOM 1797 O O . GLY A 1 227 ? 27.019 5.133 21.055 1.00 27.94 227 GLY A O 1
ATOM 1798 N N . GLY A 1 228 ? 28.700 6.085 22.193 1.00 33.09 228 GLY A N 1
ATOM 1799 C CA . GLY A 1 228 ? 27.877 6.774 23.183 1.00 33.09 228 GLY A CA 1
ATOM 1800 C C . GLY A 1 228 ? 26.958 7.861 22.615 1.00 33.09 228 GLY A C 1
ATOM 1801 O O . GLY A 1 228 ? 27.343 8.658 21.762 1.00 33.09 228 GLY A O 1
ATOM 1802 N N . GLY A 1 229 ? 25.757 7.940 23.187 1.00 26.61 229 GLY A N 1
ATOM 1803 C CA . GLY A 1 229 ? 24.798 9.017 22.974 1.00 26.61 229 GLY A CA 1
ATOM 1804 C C . GLY A 1 229 ? 23.613 8.887 23.932 1.00 26.61 229 GLY A C 1
ATOM 1805 O O . GLY A 1 229 ? 22.906 7.894 23.890 1.00 26.61 229 GLY A O 1
ATOM 1806 N N . LYS A 1 230 ? 23.464 9.883 24.820 1.00 28.61 230 LYS A N 1
ATOM 1807 C CA . LYS A 1 230 ? 22.319 10.236 25.691 1.00 28.61 230 LYS A CA 1
ATOM 1808 C C . LYS A 1 230 ? 21.283 9.139 26.014 1.00 28.61 230 LYS A C 1
ATOM 1810 O O . LYS A 1 230 ? 20.445 8.806 25.187 1.00 28.61 230 LYS A O 1
ATOM 1815 N N . ARG A 1 231 ? 21.256 8.743 27.300 1.00 29.78 231 ARG A N 1
ATOM 1816 C CA . ARG A 1 231 ? 20.138 8.067 27.990 1.00 29.78 231 ARG A CA 1
ATOM 1817 C C . ARG A 1 231 ? 18.787 8.650 27.551 1.00 29.78 231 ARG A C 1
ATOM 1819 O O . ARG A 1 231 ? 18.465 9.789 27.893 1.00 29.78 231 ARG A O 1
ATOM 1826 N N . ILE A 1 232 ? 18.027 7.858 26.802 1.00 33.28 232 ILE A N 1
ATOM 1827 C CA . ILE A 1 232 ? 16.590 8.043 26.601 1.00 33.28 232 ILE A CA 1
ATOM 1828 C C . ILE A 1 232 ? 15.916 7.597 27.907 1.00 33.28 232 ILE A C 1
ATOM 1830 O O . ILE A 1 232 ? 16.391 6.668 28.558 1.00 33.28 232 ILE A O 1
ATOM 1834 N N . LYS A 1 233 ? 14.913 8.361 28.349 1.00 31.45 233 LYS A N 1
ATOM 1835 C CA . LYS A 1 233 ? 14.185 8.158 29.607 1.00 31.45 233 LYS A CA 1
ATOM 1836 C C . LYS A 1 233 ? 13.655 6.722 29.677 1.00 31.45 233 LYS A C 1
ATOM 1838 O O . LYS A 1 233 ? 13.121 6.245 28.689 1.00 31.45 233 LYS A O 1
ATOM 1843 N N . GLU A 1 234 ? 13.808 6.080 30.834 1.00 33.69 234 GLU A N 1
ATOM 1844 C CA . GLU A 1 234 ? 13.085 4.852 31.173 1.00 33.69 234 GLU A CA 1
ATOM 1845 C C . GLU A 1 234 ? 11.588 5.118 30.973 1.00 33.69 234 GLU A C 1
ATOM 1847 O O . GLU A 1 234 ? 11.032 6.018 31.610 1.00 33.69 234 GLU A O 1
ATOM 1852 N N . ASP A 1 235 ? 10.961 4.389 30.050 1.00 37.03 235 ASP A N 1
ATOM 1853 C CA . ASP A 1 235 ? 9.511 4.381 29.900 1.00 37.03 235 ASP A CA 1
ATOM 1854 C C . ASP A 1 235 ? 8.931 3.770 31.177 1.00 37.03 235 ASP A C 1
ATOM 1856 O O . ASP A 1 235 ? 8.974 2.559 31.403 1.00 37.03 235 ASP A O 1
ATOM 1860 N N . VAL A 1 236 ? 8.456 4.636 32.071 1.00 41.97 236 VAL A N 1
ATOM 1861 C CA . VAL A 1 236 ? 7.771 4.241 33.300 1.00 41.97 236 VAL A CA 1
ATOM 1862 C C . VAL A 1 236 ? 6.396 3.719 32.897 1.00 41.97 236 VAL A C 1
ATOM 1864 O O . VAL A 1 236 ? 5.411 4.453 32.901 1.00 41.97 236 VAL A O 1
ATOM 1867 N N . TYR A 1 237 ? 6.326 2.449 32.507 1.00 47.81 237 TYR A N 1
ATOM 1868 C CA . TYR A 1 237 ? 5.055 1.739 32.475 1.00 47.81 237 TYR A CA 1
ATOM 1869 C C . TYR A 1 237 ? 4.563 1.634 33.921 1.00 47.81 237 TYR A C 1
ATOM 1871 O O . TYR A 1 237 ? 5.202 0.987 34.753 1.00 47.81 237 TYR A O 1
ATOM 1879 N N . GLU A 1 238 ? 3.456 2.303 34.243 1.00 53.38 238 GLU A N 1
ATOM 1880 C CA . GLU A 1 238 ? 2.791 2.111 35.531 1.00 53.38 238 GLU A CA 1
ATOM 1881 C C . GLU A 1 238 ? 2.326 0.650 35.643 1.00 53.38 238 GLU A C 1
ATOM 1883 O O . GLU A 1 238 ? 1.830 0.058 34.680 1.00 53.38 238 GLU A O 1
ATOM 1888 N N . GLU A 1 239 ? 2.526 0.034 36.813 1.00 55.59 239 GLU A N 1
ATOM 1889 C CA . GLU A 1 239 ? 1.974 -1.295 37.057 1.00 55.59 239 GLU A CA 1
ATOM 1890 C C . GLU A 1 239 ? 0.445 -1.215 37.019 1.00 55.59 239 GLU A C 1
ATOM 1892 O O . GLU A 1 239 ? -0.164 -0.364 37.673 1.00 55.59 239 GLU A O 1
ATOM 1897 N N . VAL A 1 240 ? -0.176 -2.132 36.271 1.00 61.94 240 VAL A N 1
ATOM 1898 C CA . VAL A 1 240 ? -1.634 -2.285 36.247 1.00 61.94 240 VAL A CA 1
ATOM 1899 C C . VAL A 1 240 ? -2.130 -2.436 37.697 1.00 61.94 240 VAL A C 1
ATOM 1901 O O . VAL A 1 240 ? -1.487 -3.161 38.469 1.00 61.94 240 VAL A O 1
ATOM 1904 N N . PRO A 1 241 ? -3.235 -1.771 38.099 1.00 65.62 241 PRO A N 1
ATOM 1905 C CA . PRO A 1 241 ? -3.714 -1.808 39.478 1.00 65.62 241 PRO A CA 1
ATOM 1906 C C . PRO A 1 241 ? -3.808 -3.228 40.043 1.00 65.62 241 PRO A C 1
ATOM 1908 O O . PRO A 1 241 ? -4.242 -4.145 39.348 1.00 65.62 241 PRO A O 1
ATOM 1911 N N . SER A 1 242 ? -3.451 -3.404 41.320 1.00 64.50 242 SER A N 1
ATOM 1912 C CA . SER A 1 242 ? -3.364 -4.728 41.959 1.00 64.50 242 SER A CA 1
ATOM 1913 C C . SER A 1 242 ? -4.653 -5.542 41.847 1.00 64.50 242 SER A C 1
ATOM 1915 O O . SER A 1 242 ? -4.585 -6.729 41.563 1.00 64.50 242 SER A O 1
ATOM 1917 N N . TRP A 1 243 ? -5.817 -4.891 41.935 1.00 68.62 243 TRP A N 1
ATOM 1918 C CA . TRP A 1 243 ? -7.118 -5.554 41.808 1.00 68.62 243 TRP A CA 1
ATOM 1919 C C . TRP A 1 243 ? -7.326 -6.244 40.451 1.00 68.62 243 TRP A C 1
ATOM 1921 O O . TRP A 1 243 ? -8.064 -7.217 40.379 1.00 68.62 243 TRP A O 1
ATOM 1931 N N . VAL A 1 244 ? -6.662 -5.789 39.379 1.00 65.62 244 VAL A N 1
ATOM 1932 C CA . VAL A 1 244 ? -6.722 -6.457 38.067 1.00 65.62 244 VAL A CA 1
ATOM 1933 C C . VAL A 1 244 ? -5.967 -7.786 38.097 1.00 65.62 244 VAL A C 1
ATOM 1935 O O . VAL A 1 244 ? -6.364 -8.738 37.430 1.00 65.62 244 VAL A O 1
ATOM 1938 N N . LYS A 1 245 ? -4.885 -7.864 38.883 1.00 64.25 245 LYS A N 1
ATOM 1939 C CA . LYS A 1 245 ? -4.123 -9.105 39.090 1.00 64.25 245 LYS A CA 1
ATOM 1940 C C . LYS A 1 245 ? -4.921 -10.118 39.925 1.00 64.25 245 LYS A C 1
ATOM 1942 O O . LYS A 1 245 ? -4.677 -11.313 39.792 1.00 64.25 245 LYS A O 1
ATOM 1947 N N . ASP A 1 246 ? -5.872 -9.634 40.725 1.00 67.31 246 ASP A N 1
ATOM 1948 C CA . ASP A 1 246 ? -6.707 -10.433 41.628 1.00 67.31 246 ASP A CA 1
ATOM 1949 C C . ASP A 1 246 ? -8.028 -10.924 40.985 1.00 67.31 246 ASP A C 1
ATOM 1951 O O . ASP A 1 246 ? -8.715 -11.756 41.581 1.00 67.31 246 ASP A O 1
ATOM 1955 N N . LEU A 1 247 ? -8.382 -10.445 39.779 1.00 65.88 247 LEU A N 1
ATOM 1956 C CA . LEU A 1 247 ? -9.565 -10.892 39.022 1.00 65.88 247 LEU A CA 1
ATOM 1957 C C . LEU A 1 247 ? -9.471 -12.378 38.656 1.00 65.88 247 LEU A C 1
ATOM 1959 O O . LEU A 1 247 ? -8.443 -12.838 38.138 1.00 65.88 247 LEU A O 1
ATOM 1963 N N . GLN A 1 248 ? -10.567 -13.114 38.845 1.00 55.41 248 GLN A N 1
ATOM 1964 C CA . GLN A 1 248 ? -10.645 -14.505 38.400 1.00 55.41 248 GLN A CA 1
ATOM 1965 C C . GLN A 1 248 ? -10.664 -14.590 36.860 1.00 55.41 248 GLN A C 1
ATOM 1967 O O . GLN A 1 248 ? -11.127 -13.661 36.195 1.00 55.41 248 GLN A O 1
ATOM 1972 N N . PRO A 1 249 ? -10.191 -15.699 36.253 1.00 54.38 249 PRO A N 1
ATOM 1973 C CA . PRO A 1 249 ? -10.239 -15.902 34.801 1.00 54.38 249 PRO A CA 1
ATOM 1974 C C . PRO A 1 249 ? -11.638 -15.765 34.184 1.00 54.38 249 PRO A C 1
ATOM 1976 O O . PRO A 1 249 ? -11.747 -15.402 33.023 1.00 54.38 249 PRO A O 1
ATOM 1979 N N . GLU A 1 250 ? -12.688 -16.033 34.959 1.00 54.16 250 GLU A N 1
ATOM 1980 C CA . GLU A 1 250 ? -14.098 -15.922 34.559 1.00 54.16 250 GLU A CA 1
ATOM 1981 C C . GLU A 1 250 ? -14.596 -14.463 34.528 1.00 54.16 250 GLU A C 1
ATOM 1983 O O . GLU A 1 250 ? -15.562 -14.146 33.841 1.00 54.16 250 GLU A O 1
ATOM 1988 N N . GLU A 1 251 ? -13.918 -13.560 35.242 1.00 53.41 251 GLU A N 1
ATOM 1989 C CA . GLU A 1 251 ? -14.264 -12.135 35.363 1.00 53.41 251 GLU A CA 1
ATOM 1990 C C . GLU A 1 251 ? -13.478 -11.252 34.379 1.00 53.41 251 GLU A C 1
ATOM 1992 O O . GLU A 1 251 ? -13.670 -10.034 34.336 1.00 53.41 251 GLU A O 1
ATOM 1997 N N . ARG A 1 252 ? -12.565 -11.852 33.603 1.00 59.16 252 ARG A N 1
ATOM 1998 C CA . ARG A 1 252 ? -11.695 -11.156 32.652 1.00 59.16 252 ARG A CA 1
ATOM 1999 C C . ARG A 1 252 ? -11.758 -11.812 31.278 1.00 59.16 252 ARG A C 1
ATOM 2001 O O . ARG A 1 252 ? -11.579 -13.018 31.143 1.00 59.16 252 ARG A O 1
ATOM 2008 N N . GLN A 1 253 ? -11.918 -11.008 30.235 1.00 59.78 253 GLN A N 1
ATOM 2009 C CA . GLN A 1 253 ? -11.763 -11.479 28.859 1.00 59.78 253 GLN A CA 1
ATOM 2010 C C . GLN A 1 253 ? -10.388 -11.066 28.336 1.00 59.78 253 GLN A C 1
ATOM 2012 O O . GLN A 1 253 ? -10.141 -9.873 28.179 1.00 59.78 253 GLN A O 1
ATOM 2017 N N . THR A 1 254 ? -9.490 -12.022 28.079 1.00 59.81 254 THR A N 1
ATOM 2018 C CA . THR A 1 254 ? -8.148 -11.729 27.548 1.00 59.81 254 THR A CA 1
ATOM 2019 C C . THR A 1 254 ? -8.131 -11.767 26.018 1.00 59.81 254 THR A C 1
ATOM 2021 O O . THR A 1 254 ? -8.540 -12.756 25.414 1.00 59.81 254 THR A O 1
ATOM 2024 N N . ILE A 1 255 ? -7.637 -10.705 25.382 1.00 59.59 255 ILE A N 1
ATOM 2025 C CA . ILE A 1 255 ? -7.595 -10.524 23.928 1.00 59.59 255 ILE A CA 1
ATOM 2026 C C . ILE A 1 255 ? -6.166 -10.220 23.517 1.00 59.59 255 ILE A C 1
ATOM 2028 O O . ILE A 1 255 ? -5.659 -9.133 23.756 1.00 59.59 255 ILE A O 1
ATOM 2032 N N . ASN A 1 256 ? -5.518 -11.162 22.854 1.00 62.22 256 ASN A N 1
ATOM 2033 C CA . ASN A 1 256 ? -4.168 -10.963 22.352 1.00 62.22 256 ASN A CA 1
ATOM 2034 C C . ASN A 1 256 ? -4.186 -10.213 21.011 1.00 62.22 256 ASN A C 1
ATOM 2036 O O . ASN A 1 256 ? -5.198 -10.193 20.300 1.00 62.22 256 ASN A O 1
ATOM 2040 N N . CYS A 1 257 ? -3.050 -9.659 20.580 1.00 64.69 257 CYS A N 1
ATOM 2041 C CA . CYS A 1 257 ? -2.878 -9.405 19.147 1.00 64.69 257 CYS A CA 1
ATOM 2042 C C . CYS A 1 257 ? -3.173 -10.703 18.375 1.00 64.69 257 CYS A C 1
ATOM 2044 O O . CYS A 1 257 ? -2.814 -11.795 18.813 1.00 64.69 257 CYS A O 1
ATOM 2046 N N . MET A 1 258 ? -3.806 -10.566 17.214 1.00 68.94 258 MET A N 1
ATOM 2047 C CA . MET A 1 258 ? -4.404 -11.627 16.397 1.00 68.94 258 MET A CA 1
ATOM 2048 C C . MET A 1 258 ? -5.760 -12.159 16.880 1.00 68.94 258 MET A C 1
ATOM 2050 O O . MET A 1 258 ? -6.360 -12.972 16.175 1.00 68.94 258 MET A O 1
ATOM 2054 N N . CYS A 1 259 ? -6.302 -11.683 18.005 1.00 68.19 259 CYS A N 1
ATOM 2055 C CA . CYS A 1 259 ? -7.668 -12.028 18.386 1.00 68.19 259 CYS A CA 1
ATOM 2056 C C . CYS A 1 259 ? -8.704 -11.389 17.459 1.00 68.19 259 CYS A C 1
ATOM 2058 O O . CYS A 1 259 ? -8.554 -10.267 16.961 1.00 68.19 259 CYS A O 1
ATOM 2060 N N . VAL A 1 260 ? -9.777 -12.147 17.262 1.00 70.38 260 VAL A N 1
ATOM 2061 C CA . VAL A 1 260 ? -10.935 -11.785 16.457 1.00 70.38 260 VAL A CA 1
ATOM 2062 C C . VAL A 1 260 ? -11.933 -11.045 17.343 1.00 70.38 260 VAL A C 1
ATOM 2064 O O . VAL A 1 260 ? -12.281 -11.529 18.414 1.00 70.38 260 VAL A O 1
ATOM 2067 N N . VAL A 1 261 ? -12.387 -9.873 16.906 1.00 72.19 261 VAL A N 1
ATOM 2068 C CA . VAL A 1 261 ? -13.300 -9.006 17.663 1.00 72.19 261 VAL A CA 1
ATOM 2069 C C . VAL A 1 261 ? -14.440 -8.521 16.774 1.00 72.19 261 VAL A C 1
ATOM 2071 O O . VAL A 1 261 ? -14.260 -8.314 15.566 1.00 72.19 261 VAL A O 1
ATOM 2074 N N . ARG A 1 262 ? -15.629 -8.333 17.356 1.00 70.06 262 ARG A N 1
ATOM 2075 C CA . ARG A 1 262 ? -16.789 -7.782 16.642 1.00 70.06 262 ARG A CA 1
ATOM 2076 C C . ARG A 1 262 ? -16.773 -6.262 16.747 1.00 70.06 262 ARG A C 1
ATOM 2078 O O . ARG A 1 262 ? -16.651 -5.682 17.819 1.00 70.06 262 ARG A O 1
ATOM 2085 N N . VAL A 1 263 ? -16.901 -5.588 15.614 1.00 75.56 263 VAL A N 1
ATOM 2086 C CA . VAL A 1 263 ? -16.817 -4.131 15.526 1.00 75.56 263 VAL A CA 1
ATOM 2087 C C . VAL A 1 263 ? -18.039 -3.582 14.831 1.00 75.56 263 VAL A C 1
ATOM 2089 O O . VAL A 1 263 ? -18.363 -3.948 13.703 1.00 75.56 263 VAL A O 1
ATOM 2092 N N . LYS A 1 264 ? -18.694 -2.651 15.509 1.00 76.94 264 LYS A N 1
ATOM 2093 C CA . LYS A 1 264 ? -19.820 -1.889 15.005 1.00 76.94 264 LYS A CA 1
ATOM 2094 C C . LYS A 1 264 ? -19.306 -0.580 14.421 1.00 76.94 264 LYS A C 1
ATOM 2096 O O . LYS A 1 264 ? -18.814 0.312 15.108 1.00 76.94 264 LYS A O 1
ATOM 2101 N N . LEU A 1 265 ? -19.395 -0.474 13.108 1.00 79.69 265 LEU A N 1
ATOM 2102 C CA . LEU A 1 265 ? -19.159 0.749 12.361 1.00 79.69 265 LEU A CA 1
ATOM 2103 C C . LEU A 1 265 ? -20.396 1.627 12.509 1.00 79.69 265 LEU A C 1
ATOM 2105 O O . LEU A 1 265 ? -21.492 1.195 12.166 1.00 79.69 265 LEU A O 1
ATOM 2109 N N . VAL A 1 266 ? -20.240 2.850 13.005 1.00 75.19 266 VAL A N 1
ATOM 2110 C CA . VAL A 1 266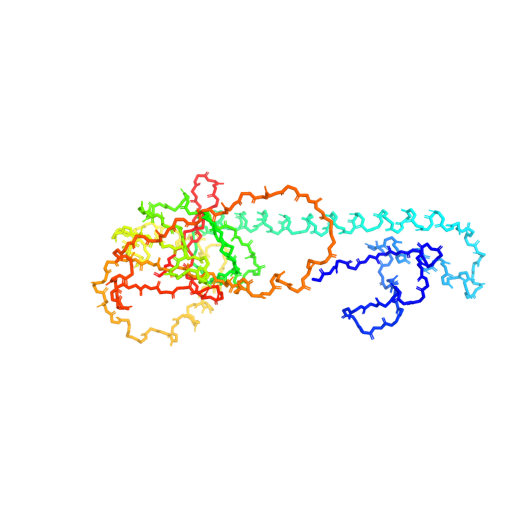 ? -21.358 3.776 13.224 1.00 75.19 266 VAL A CA 1
ATOM 2111 C C . VAL A 1 266 ? -21.034 5.123 12.606 1.00 75.19 266 VAL A C 1
ATOM 2113 O O . VAL A 1 266 ? -19.944 5.667 12.782 1.00 75.19 266 VAL A O 1
ATOM 2116 N N . ASN A 1 267 ? -21.997 5.693 11.889 1.00 70.62 267 ASN A N 1
ATOM 2117 C CA . ASN A 1 267 ? -21.898 7.060 11.401 1.00 70.62 267 ASN A CA 1
ATOM 2118 C C . ASN A 1 267 ? -22.459 8.025 12.457 1.00 70.62 267 ASN A C 1
ATOM 2120 O O . ASN A 1 267 ? -23.639 7.957 12.800 1.00 70.62 267 ASN A O 1
ATOM 2124 N N . VAL A 1 268 ? -21.620 8.925 12.976 1.00 66.31 268 VAL A N 1
ATOM 2125 C CA . VAL A 1 268 ? -22.024 9.946 13.951 1.00 66.31 268 VAL A CA 1
ATOM 2126 C C . VAL A 1 268 ? -21.679 11.325 13.403 1.00 66.31 268 VAL A C 1
ATOM 2128 O O . VAL A 1 268 ? -20.503 11.677 13.344 1.00 66.31 268 VAL A O 1
ATOM 2131 N N . LYS A 1 269 ? -22.700 12.128 13.064 1.00 61.75 269 LYS A N 1
ATOM 2132 C CA . LYS A 1 269 ? -22.550 13.521 12.585 1.00 61.75 269 LYS A CA 1
ATOM 2133 C C . LYS A 1 269 ? -21.491 13.645 11.473 1.00 61.75 269 LYS A C 1
ATOM 2135 O O . LYS A 1 269 ? -20.508 14.363 11.633 1.00 61.75 269 LYS A O 1
ATOM 2140 N N . ASP A 1 270 ? -21.649 12.865 10.405 1.00 59.62 270 ASP A N 1
ATOM 2141 C CA . ASP A 1 270 ? -20.737 12.793 9.248 1.00 59.62 270 ASP A CA 1
ATOM 2142 C C . ASP A 1 270 ? -19.308 12.317 9.554 1.00 59.62 270 ASP A C 1
ATOM 2144 O O . ASP A 1 270 ? -18.414 12.421 8.714 1.00 59.62 270 ASP A O 1
ATOM 2148 N N . THR A 1 271 ? -19.083 11.747 10.740 1.00 61.47 271 THR A N 1
ATOM 2149 C CA . THR A 1 271 ? -17.806 11.141 11.115 1.00 61.47 271 THR A CA 1
ATOM 2150 C C . THR A 1 271 ? -17.985 9.646 11.343 1.00 61.47 271 THR A C 1
ATOM 2152 O O . THR A 1 271 ? -18.811 9.223 12.156 1.00 61.47 271 THR A O 1
ATOM 2155 N N . LEU A 1 272 ? -17.173 8.837 10.663 1.00 65.06 272 LEU A N 1
ATOM 2156 C CA . LEU A 1 272 ? -17.151 7.396 10.878 1.00 65.06 272 LEU A CA 1
ATOM 2157 C C . LEU A 1 272 ? -16.506 7.071 12.231 1.00 65.06 272 LEU A C 1
ATOM 2159 O O . LEU A 1 272 ? -15.381 7.497 12.514 1.00 65.06 272 LEU A O 1
ATOM 2163 N N . ARG A 1 273 ? -17.217 6.311 13.063 1.00 70.56 273 ARG A N 1
ATOM 2164 C CA . ARG A 1 273 ? -16.724 5.778 14.333 1.00 70.56 273 ARG A CA 1
ATOM 2165 C C . ARG A 1 273 ? -16.683 4.257 14.280 1.00 70.56 273 ARG A C 1
ATOM 2167 O O . ARG A 1 273 ? -17.576 3.620 13.733 1.00 70.56 273 ARG A O 1
ATOM 2174 N N . TYR A 1 274 ? -15.629 3.711 14.867 1.00 73.81 274 TYR A N 1
ATOM 2175 C CA . TYR A 1 274 ? -15.428 2.280 15.049 1.00 73.81 274 TYR A CA 1
ATOM 2176 C C . TYR A 1 274 ? -15.697 2.006 16.522 1.00 73.81 274 TYR A C 1
ATOM 2178 O O . TYR A 1 274 ? -14.897 2.418 17.363 1.00 73.81 274 TYR A O 1
ATOM 2186 N N . GLU A 1 275 ? -16.845 1.416 16.828 1.00 70.00 275 GLU A N 1
ATOM 2187 C CA . GLU A 1 275 ? -17.239 1.027 18.180 1.00 70.00 275 GLU A CA 1
ATOM 2188 C C . GLU A 1 275 ? -16.973 -0.472 18.325 1.00 70.00 275 GLU A C 1
ATOM 2190 O O . GLU A 1 275 ? -17.512 -1.276 17.570 1.00 70.00 275 GLU A O 1
ATOM 2195 N N . VAL A 1 276 ? -16.073 -0.853 19.229 1.00 64.19 276 VAL A N 1
ATOM 2196 C CA . VAL A 1 276 ? -15.657 -2.256 19.386 1.00 64.19 276 VAL A CA 1
ATOM 2197 C C . VAL A 1 276 ? -16.463 -2.904 20.495 1.00 64.19 276 VAL A C 1
ATOM 2199 O O . VAL A 1 276 ? -16.618 -2.310 21.561 1.00 64.19 276 VAL A O 1
ATOM 2202 N N . CYS A 1 277 ? -16.963 -4.103 20.213 1.00 60.91 277 CYS A N 1
ATOM 2203 C CA . CYS A 1 277 ? -17.503 -5.018 21.200 1.00 60.91 277 CYS A CA 1
ATOM 2204 C C . CYS A 1 277 ? -16.499 -6.146 21.406 1.00 60.91 277 CYS A C 1
ATOM 2206 O O . CYS A 1 277 ? -15.886 -6.633 20.449 1.00 60.91 277 CYS A O 1
ATOM 2208 N N . PHE A 1 278 ? -16.361 -6.550 22.655 1.00 57.22 278 PHE A N 1
ATOM 2209 C CA . PHE A 1 278 ? -15.589 -7.705 23.063 1.00 57.22 278 PHE A CA 1
ATOM 2210 C C . PHE A 1 278 ? -16.543 -8.728 23.662 1.00 57.22 278 PHE A C 1
ATOM 2212 O O . PHE A 1 278 ? -17.540 -8.272 24.271 1.00 57.22 278 PHE A O 1
#

Secondary structure (DSSP, 8-state):
-PPP----GGGSSSGGGG-BGGGTBS-----S-TTT-HHHHHHHHHHHHHTTSS------HHHHHHHHHHHHHHHHHHHHHHHHHHHHHHHHHHHHH--EEEEEEEEEEETTEEEEEETTTTEEEEEEGGG-TTEEEEEEEESSTTSPEEEEEEE-THHHHHHTT--THHHHHHHHHHHH-TTSHHHHHHHHTTS-S---------EEEEE--PPPGGGGGGG--S-----PPP---PPPPHHHHT--TTSEEEEETT-EEEEEEEEETTEEEEEEE-

Foldseek 3Di:
DDDDFDAQPVVDDDQVVQDDVVVRDSHDDDADCVPPAVRNVVVVLCVCCVVVVDPDPPDDNVRSRVVRVVRRVVVVVVVVVVLVVLVVVVLVVCVQLFKDKAKWFFAFDDQFWTWIQRPVSRDIDIAGNVPAPFWDDWAWFAQDPQFFIKIKTFGDPVVVVVVVPPDPVVVVSVVSNCVPDPPPVVVVVVVVVPPPDDDDDDPARAIEMEGEPDDGPVPVVVPDDDDDDDDDDDPPGDHGDVVVNVDDPSNYHYHYRRRMWMWMWHQDPSDIHTHTDD

Organism: Meloidogyne incognita (NCBI:txid6306)